Protein AF-A0A7S1EYG9-F1 (afdb_monomer_lite)

Sequence (243 aa):
PLARGLAVRSWHGGTPLPGMHAWVEGQGHGECVTKATHDIPGTQLIEVGGQLVRLVTASGKCFAPTDFAGALGHLEKLARKRSTHEAARLKEDELASSSLVVGNCEVCEVKVASEDLEAQRKRFAERHAEMIESEERVLVSQASHVGEVVQRGRANAWVRPLYPGLIPESVRVQLRAMNDDFRAKSSEAEGKTKPFCGVDADVVYVRIADVKPGLVMKRGVRVKFKLYTDLKGVGGCEVVAAT

pLDDT: mean 70.86, std 22.55, range [24.16, 95.75]

Structure (mmCIF, N/CA/C/O backbone):
data_AF-A0A7S1EYG9-F1
#
_entry.id   AF-A0A7S1EYG9-F1
#
loop_
_atom_site.group_PDB
_atom_site.id
_atom_site.type_symbol
_atom_site.label_atom_id
_atom_site.label_alt_id
_atom_site.label_comp_id
_atom_site.label_asym_id
_atom_site.label_entity_id
_atom_site.label_seq_id
_atom_site.pdbx_PDB_ins_code
_atom_site.Cartn_x
_atom_site.Cartn_y
_atom_site.Cartn_z
_atom_site.occupancy
_atom_site.B_iso_or_equiv
_atom_site.auth_seq_id
_atom_site.auth_comp_id
_atom_site.auth_asym_id
_atom_site.auth_atom_id
_atom_site.pdbx_PDB_model_num
ATOM 1 N N . PRO A 1 1 ? 50.879 -3.827 -35.858 1.00 34.50 1 PRO A N 1
ATOM 2 C CA . PRO A 1 1 ? 51.279 -2.416 -35.659 1.00 34.50 1 PRO A CA 1
ATOM 3 C C . PRO A 1 1 ? 50.804 -1.526 -36.814 1.00 34.50 1 PRO A C 1
ATOM 5 O O . PRO A 1 1 ? 51.240 -1.699 -37.942 1.00 34.50 1 PRO A O 1
ATOM 8 N N . LEU A 1 2 ? 49.926 -0.592 -36.445 1.00 31.00 2 LEU A N 1
ATOM 9 C CA . LEU A 1 2 ? 49.681 0.729 -37.033 1.00 31.00 2 LEU A CA 1
ATOM 10 C C . LEU A 1 2 ? 49.002 0.863 -38.409 1.00 31.00 2 LEU A C 1
ATOM 12 O O . LEU A 1 2 ? 49.493 0.473 -39.459 1.00 31.00 2 LEU A O 1
ATOM 16 N N . ALA A 1 3 ? 47.846 1.514 -38.299 1.00 33.50 3 ALA A N 1
ATOM 17 C CA . ALA A 1 3 ? 46.912 2.007 -39.292 1.00 33.50 3 ALA A CA 1
ATOM 18 C C . ALA A 1 3 ? 47.367 3.299 -40.008 1.00 33.50 3 ALA A C 1
ATOM 20 O O . ALA A 1 3 ? 48.373 3.896 -39.628 1.00 33.50 3 ALA A O 1
ATOM 21 N N . ARG A 1 4 ? 46.453 3.781 -40.877 1.00 32.25 4 ARG A N 1
ATOM 22 C CA . ARG A 1 4 ? 46.204 5.154 -41.404 1.00 32.25 4 ARG A CA 1
ATOM 23 C C . ARG A 1 4 ? 46.513 5.258 -42.906 1.00 32.25 4 ARG A C 1
ATOM 25 O O . ARG A 1 4 ? 47.550 4.795 -43.338 1.00 32.25 4 ARG A O 1
ATOM 32 N N . GLY A 1 5 ? 45.689 5.855 -43.765 1.00 30.09 5 GLY A N 1
ATOM 33 C CA . GLY A 1 5 ? 44.424 6.570 -43.606 1.00 30.09 5 GLY A CA 1
ATOM 34 C C . GLY A 1 5 ? 44.058 7.282 -44.925 1.00 30.09 5 GLY A C 1
ATOM 35 O O . GLY A 1 5 ? 44.942 7.595 -45.710 1.00 30.09 5 GLY A O 1
ATOM 36 N N . LEU A 1 6 ? 42.752 7.500 -45.125 1.00 31.84 6 LEU A N 1
ATOM 37 C CA . LEU A 1 6 ? 42.073 8.596 -45.846 1.00 31.84 6 LEU A CA 1
ATOM 38 C C . LEU A 1 6 ? 42.653 9.141 -47.170 1.00 31.84 6 LEU A C 1
ATOM 40 O O . LEU A 1 6 ? 43.652 9.851 -47.188 1.00 31.84 6 LEU A O 1
ATOM 44 N N . ALA A 1 7 ? 41.853 9.026 -48.236 1.00 31.09 7 ALA A N 1
ATOM 45 C CA . ALA A 1 7 ? 41.794 10.036 -49.292 1.00 31.09 7 ALA A CA 1
ATOM 46 C C . ALA A 1 7 ? 40.330 10.351 -49.637 1.00 31.09 7 ALA A C 1
ATOM 48 O O . ALA A 1 7 ? 39.607 9.544 -50.216 1.00 31.09 7 ALA A O 1
ATOM 49 N N . VAL A 1 8 ? 39.918 11.553 -49.240 1.00 32.81 8 VAL A N 1
ATOM 50 C CA . VAL A 1 8 ? 38.696 12.248 -49.650 1.00 32.81 8 VAL A CA 1
ATOM 51 C C . VAL A 1 8 ? 38.817 12.591 -51.135 1.00 32.81 8 VAL A C 1
ATOM 53 O O . VAL A 1 8 ? 39.848 13.120 -51.552 1.00 32.81 8 VAL A O 1
ATOM 56 N N . ARG A 1 9 ? 37.770 12.357 -51.935 1.00 32.44 9 ARG A N 1
ATOM 57 C CA . ARG A 1 9 ? 37.645 13.000 -53.249 1.00 32.44 9 ARG A CA 1
ATOM 58 C C . ARG A 1 9 ? 36.302 13.705 -53.396 1.00 32.44 9 ARG A C 1
ATOM 60 O O . ARG A 1 9 ? 35.236 13.110 -53.295 1.00 32.44 9 ARG A O 1
ATOM 67 N N . SER A 1 10 ? 36.465 15.007 -53.590 1.00 30.52 10 SER A N 1
ATOM 68 C CA . SER A 1 10 ? 35.514 16.061 -53.912 1.00 30.52 10 SER A CA 1
ATOM 69 C C . SER A 1 10 ? 34.680 15.758 -55.154 1.00 30.52 10 SER A C 1
ATOM 71 O O . SER A 1 10 ? 35.175 15.189 -56.126 1.00 30.52 10 SER A O 1
ATOM 73 N N . TRP A 1 11 ? 33.433 16.222 -55.123 1.00 28.81 11 TRP A N 1
ATOM 74 C CA . TRP A 1 11 ? 32.534 16.326 -56.265 1.00 28.81 11 TRP A CA 1
ATOM 75 C C . TRP A 1 11 ? 33.050 17.335 -57.298 1.00 28.81 11 TRP A C 1
ATOM 77 O O . TRP A 1 11 ? 33.518 18.411 -56.933 1.00 28.81 11 TRP A O 1
ATOM 87 N N . HIS A 1 12 ? 32.849 17.029 -58.580 1.00 30.72 12 HIS A N 1
ATOM 88 C CA . HIS A 1 12 ? 32.694 18.032 -59.630 1.00 30.72 12 HIS A CA 1
ATOM 89 C C . HIS A 1 12 ? 31.460 17.676 -60.455 1.00 30.72 12 HIS A C 1
ATOM 91 O O . HIS A 1 12 ? 31.265 16.521 -60.831 1.00 30.72 12 HIS A O 1
ATOM 97 N N . GLY A 1 13 ? 30.594 18.672 -60.640 1.00 31.06 13 GLY A N 1
ATOM 98 C CA . GLY A 1 13 ? 29.308 18.531 -61.302 1.00 31.06 13 GLY A CA 1
ATOM 99 C C . GLY A 1 13 ? 29.409 18.370 -62.817 1.00 31.06 13 GLY A C 1
ATOM 100 O O . GLY A 1 13 ? 30.383 18.767 -63.450 1.00 31.06 13 GLY A O 1
ATOM 101 N N . GLY A 1 14 ? 28.335 17.823 -63.377 1.00 29.36 14 GLY A N 1
ATOM 102 C CA . GLY A 1 14 ? 28.047 17.804 -64.803 1.00 29.36 14 GLY A CA 1
ATOM 103 C C . GLY A 1 14 ? 26.589 17.407 -65.012 1.00 29.36 14 GLY A C 1
ATOM 104 O O . GLY A 1 14 ? 26.205 16.276 -64.728 1.00 29.36 14 GLY A O 1
ATOM 105 N N . THR A 1 15 ? 25.773 18.357 -65.461 1.00 34.72 15 THR A N 1
ATOM 106 C CA . THR A 1 15 ? 24.408 18.144 -65.974 1.00 34.72 15 THR A CA 1
ATOM 107 C C . THR A 1 15 ? 24.458 18.086 -67.520 1.00 34.72 15 THR A C 1
ATOM 109 O O . THR A 1 15 ? 25.516 18.336 -68.094 1.00 34.72 15 THR A O 1
ATOM 112 N N . PRO A 1 16 ? 23.367 17.728 -68.223 1.00 45.72 16 PRO A N 1
ATOM 113 C CA . PRO A 1 16 ? 23.158 16.425 -68.852 1.00 45.72 16 PRO A CA 1
ATOM 114 C C . PRO A 1 16 ? 23.196 16.495 -70.395 1.00 45.72 16 PRO A C 1
ATOM 116 O O . PRO A 1 16 ? 23.116 17.576 -70.974 1.00 45.72 16 PRO A O 1
ATOM 119 N N . LEU A 1 17 ? 23.236 15.345 -71.078 1.00 33.00 17 LEU A N 1
ATOM 120 C CA . LEU A 1 17 ? 22.986 15.277 -72.527 1.00 33.00 17 LEU A CA 1
ATOM 121 C C . LEU A 1 17 ? 21.736 14.435 -72.849 1.00 33.00 17 LEU A C 1
ATOM 123 O O . LEU A 1 17 ? 21.520 13.411 -72.195 1.00 33.00 17 LEU A O 1
ATOM 127 N N . PRO A 1 18 ? 20.899 14.870 -73.814 1.00 32.56 18 PRO A N 1
ATOM 128 C CA . PRO A 1 18 ? 19.588 14.296 -74.083 1.00 32.56 18 PRO A CA 1
ATOM 129 C C . PRO A 1 18 ? 19.614 13.258 -75.214 1.00 32.56 18 PRO A C 1
ATOM 131 O O . PRO A 1 18 ? 20.369 13.383 -76.173 1.00 32.56 18 PRO A O 1
ATOM 134 N N . GLY A 1 19 ? 18.679 12.308 -75.143 1.00 31.25 19 GLY A N 1
ATOM 135 C CA . GLY A 1 19 ? 18.151 11.614 -76.316 1.00 31.25 19 GLY A CA 1
ATOM 136 C C . GLY A 1 19 ? 18.861 10.321 -76.702 1.00 31.25 19 GLY A C 1
ATOM 137 O O . GLY A 1 19 ? 19.739 10.322 -77.553 1.00 31.25 19 GLY A O 1
ATOM 138 N N . MET A 1 20 ? 18.372 9.195 -76.181 1.00 29.50 20 MET A N 1
ATOM 139 C CA . MET A 1 20 ? 18.321 7.947 -76.943 1.00 29.50 20 MET A CA 1
ATOM 140 C C . MET A 1 20 ? 17.227 7.042 -76.375 1.00 29.50 20 MET A C 1
ATOM 142 O O . MET A 1 20 ? 17.192 6.734 -75.186 1.00 29.50 20 MET A O 1
ATOM 146 N N . HIS A 1 21 ? 16.287 6.694 -77.248 1.00 31.03 21 HIS A N 1
ATOM 147 C CA . HIS A 1 21 ? 15.125 5.868 -76.968 1.00 31.03 21 HIS A CA 1
ATOM 148 C C . HIS A 1 21 ? 15.533 4.404 -76.780 1.00 31.03 21 HIS A C 1
ATOM 150 O O . HIS A 1 21 ? 16.186 3.831 -77.647 1.00 31.03 21 HIS A O 1
ATOM 156 N N . ALA A 1 22 ? 15.045 3.782 -75.712 1.00 29.97 22 ALA A N 1
ATOM 157 C CA . ALA A 1 22 ? 14.762 2.353 -75.681 1.00 29.97 22 ALA A CA 1
ATOM 158 C C . ALA A 1 22 ? 13.528 2.141 -74.797 1.00 29.97 22 ALA A C 1
ATOM 160 O O . ALA A 1 22 ? 13.613 2.082 -73.573 1.00 29.97 22 ALA A O 1
ATOM 161 N N . TRP A 1 23 ? 12.365 2.098 -75.445 1.00 25.47 23 TRP A N 1
ATOM 162 C CA . TRP A 1 23 ? 11.160 1.510 -74.876 1.00 25.47 23 TRP A CA 1
ATOM 163 C C . TRP A 1 23 ? 11.287 -0.008 -74.994 1.00 25.47 23 TRP A C 1
ATOM 165 O O . TRP A 1 23 ? 11.333 -0.529 -76.105 1.00 25.47 23 TRP A O 1
ATOM 175 N N . VAL A 1 24 ? 11.312 -0.703 -73.861 1.00 31.19 24 VAL A N 1
ATOM 176 C CA . VAL A 1 24 ? 10.822 -2.080 -73.758 1.00 31.19 24 VAL A CA 1
ATOM 177 C C . VAL A 1 24 ? 9.979 -2.134 -72.492 1.00 31.19 24 VAL A C 1
ATOM 179 O O . VAL A 1 24 ? 10.489 -1.988 -71.382 1.00 31.19 24 VAL A O 1
ATOM 182 N N . GLU A 1 25 ? 8.672 -2.289 -72.686 1.00 31.42 25 GLU A N 1
ATOM 183 C CA . GLU A 1 25 ? 7.719 -2.617 -71.635 1.00 31.42 25 GLU A CA 1
ATOM 184 C C . GLU A 1 25 ? 8.070 -3.990 -71.054 1.00 31.42 25 GLU A C 1
ATOM 186 O O . GLU A 1 25 ? 7.963 -5.019 -71.717 1.00 31.42 25 GLU A O 1
ATOM 191 N N . GLY A 1 26 ? 8.491 -3.994 -69.795 1.00 31.03 26 GLY A N 1
ATOM 192 C CA . GLY A 1 26 ? 8.545 -5.171 -68.945 1.00 31.03 26 GLY A CA 1
ATOM 193 C C . GLY A 1 26 ? 7.839 -4.823 -67.647 1.00 31.03 26 GLY A C 1
ATOM 194 O O . GLY A 1 26 ? 8.379 -4.091 -66.821 1.00 31.03 26 GLY A O 1
ATOM 195 N N . GLN A 1 27 ? 6.603 -5.291 -67.499 1.00 34.53 27 GLN A N 1
ATOM 196 C CA . GLN A 1 27 ? 5.816 -5.154 -66.279 1.00 34.53 27 GLN A CA 1
ATOM 197 C C . GLN A 1 27 ? 6.562 -5.806 -65.110 1.00 34.53 27 GLN A C 1
ATOM 199 O O . GLN A 1 27 ? 6.791 -7.013 -65.094 1.00 34.53 27 GLN A O 1
ATOM 204 N N . GLY A 1 28 ? 6.926 -5.000 -64.119 1.00 30.72 28 GLY A N 1
ATOM 205 C CA . GLY A 1 28 ? 7.542 -5.463 -62.887 1.00 30.72 28 GLY A CA 1
ATOM 206 C C . GLY A 1 28 ? 7.690 -4.302 -61.919 1.00 30.72 28 GLY A C 1
ATOM 207 O O . GLY A 1 28 ? 8.545 -3.450 -62.113 1.00 30.72 28 GLY A O 1
ATOM 208 N N . HIS A 1 29 ? 6.796 -4.261 -60.931 1.00 40.50 29 HIS A N 1
ATOM 209 C CA . HIS A 1 29 ? 6.918 -3.602 -59.626 1.00 40.50 29 HIS A CA 1
ATOM 210 C C . HIS A 1 29 ? 8.087 -2.614 -59.451 1.00 40.50 29 HIS A C 1
ATOM 212 O O . HIS A 1 29 ? 9.242 -3.014 -59.322 1.00 40.50 29 HIS A O 1
ATOM 218 N N . GLY A 1 30 ? 7.782 -1.325 -59.313 1.00 32.66 30 GLY A N 1
ATOM 219 C CA . GLY A 1 30 ? 8.806 -0.354 -58.943 1.00 32.66 30 GLY A CA 1
ATOM 220 C C . GLY A 1 30 ? 8.349 1.080 -59.090 1.00 32.66 30 GLY A C 1
ATOM 221 O O . GLY A 1 30 ? 9.006 1.862 -59.771 1.00 32.66 30 GLY A O 1
ATOM 222 N N . GLU A 1 31 ? 7.218 1.434 -58.477 1.00 31.34 31 GLU A N 1
ATOM 223 C CA . GLU A 1 31 ? 6.896 2.844 -58.313 1.00 31.34 31 GLU A CA 1
ATOM 224 C C . GLU A 1 31 ? 8.008 3.491 -57.478 1.00 31.34 31 GLU A C 1
ATOM 226 O O . GLU A 1 31 ? 8.271 3.141 -56.325 1.00 31.34 31 GLU A O 1
ATOM 231 N N . CYS A 1 32 ? 8.727 4.383 -58.150 1.00 34.38 32 CYS A N 1
ATOM 232 C CA . CYS A 1 32 ? 9.818 5.189 -57.648 1.00 34.38 32 CYS A CA 1
ATOM 233 C C . CYS A 1 32 ? 9.293 6.108 -56.538 1.00 34.38 32 CYS A C 1
ATOM 235 O O . CYS A 1 32 ? 8.844 7.225 -56.798 1.00 34.38 32 CYS A O 1
ATOM 237 N N . VAL A 1 33 ? 9.363 5.652 -55.284 1.00 37.31 33 VAL A N 1
ATOM 238 C CA . VAL A 1 33 ? 9.182 6.537 -54.130 1.00 37.31 33 VAL A CA 1
ATOM 239 C C . VAL A 1 33 ? 10.453 7.366 -53.970 1.00 37.31 33 VAL A C 1
ATOM 241 O O . VAL A 1 33 ? 11.451 6.967 -53.373 1.00 37.31 33 VAL A O 1
ATOM 244 N N . THR A 1 34 ? 10.396 8.512 -54.635 1.00 36.69 34 THR A N 1
ATOM 245 C CA . THR A 1 34 ? 11.052 9.787 -54.350 1.00 36.69 34 THR A CA 1
ATOM 246 C C . THR A 1 34 ? 11.946 9.833 -53.095 1.00 36.69 34 THR A C 1
ATOM 248 O O . THR A 1 34 ? 11.557 9.582 -51.956 1.00 36.69 34 THR A O 1
ATOM 251 N N . LYS A 1 35 ? 13.194 10.237 -53.347 1.00 38.75 35 LYS A N 1
ATOM 252 C CA . LYS A 1 35 ? 14.353 10.371 -52.452 1.00 38.75 35 LYS A CA 1
ATOM 253 C C . LYS A 1 35 ? 14.205 11.446 -51.352 1.00 38.75 35 LYS A C 1
ATOM 255 O O . LYS A 1 35 ? 15.070 12.307 -51.232 1.00 38.75 35 LYS A O 1
ATOM 260 N N . ALA A 1 36 ? 13.145 11.413 -50.543 1.00 41.41 36 ALA A N 1
ATOM 261 C CA . ALA A 1 36 ? 12.913 12.410 -49.484 1.00 41.41 36 ALA A CA 1
ATOM 262 C C . ALA A 1 36 ? 12.718 11.837 -48.062 1.00 41.41 36 ALA A C 1
ATOM 264 O O . ALA A 1 36 ? 12.494 12.596 -47.127 1.00 41.41 36 ALA A O 1
ATOM 265 N N . THR A 1 37 ? 12.812 10.520 -47.859 1.00 49.91 37 THR A N 1
ATOM 266 C CA . THR A 1 37 ? 12.267 9.858 -46.650 1.00 49.91 37 THR A CA 1
ATOM 267 C C . THR A 1 37 ? 13.264 9.060 -45.801 1.00 49.91 37 THR A C 1
ATOM 269 O O . THR A 1 37 ? 12.845 8.217 -45.012 1.00 49.91 37 THR A O 1
ATOM 272 N N . HIS A 1 38 ? 14.580 9.273 -45.915 1.00 51.69 38 HIS A N 1
ATOM 273 C CA . HIS A 1 38 ? 15.521 8.280 -45.366 1.00 51.69 38 HIS A CA 1
ATOM 274 C C . HIS A 1 38 ? 16.429 8.712 -44.216 1.00 51.69 38 HIS A C 1
ATOM 276 O O . HIS A 1 38 ? 16.833 7.827 -43.460 1.00 51.69 38 HIS A O 1
ATOM 282 N N . ASP A 1 39 ? 16.644 10.002 -43.964 1.00 66.44 39 ASP A N 1
ATOM 283 C CA . ASP A 1 39 ? 17.660 10.412 -42.989 1.00 66.44 39 ASP A CA 1
ATOM 284 C C . ASP A 1 39 ? 17.048 11.131 -41.780 1.00 66.44 39 ASP A C 1
ATOM 286 O O . ASP A 1 39 ? 16.897 12.350 -41.756 1.00 66.44 39 ASP A O 1
ATOM 290 N N . ILE A 1 40 ? 16.643 10.355 -40.767 1.00 75.19 40 ILE A N 1
ATOM 291 C CA . ILE A 1 40 ? 16.448 10.895 -39.417 1.00 75.19 40 ILE A CA 1
ATOM 292 C C . ILE A 1 40 ? 17.786 10.724 -38.689 1.00 75.19 40 ILE A C 1
ATOM 294 O O . ILE A 1 40 ? 18.156 9.576 -38.399 1.00 75.19 40 ILE A O 1
ATOM 298 N N . PRO A 1 41 ? 18.489 11.822 -38.348 1.00 80.75 41 PRO A N 1
ATOM 299 C CA . PRO A 1 41 ? 19.745 11.760 -37.614 1.00 80.75 41 PRO A CA 1
ATOM 300 C C . PRO A 1 41 ? 19.596 10.979 -36.307 1.00 80.75 41 PRO A C 1
ATOM 302 O O . PRO A 1 41 ? 18.670 11.203 -35.530 1.00 80.75 41 PRO A O 1
ATOM 305 N N . GLY A 1 42 ? 20.515 10.048 -36.060 1.00 78.12 42 GLY A N 1
ATOM 306 C CA . GLY A 1 42 ? 20.451 9.155 -34.899 1.00 78.12 42 GLY A CA 1
ATOM 307 C C . GLY A 1 42 ? 19.600 7.900 -35.112 1.00 78.12 42 GLY A C 1
ATOM 308 O O . GLY A 1 42 ? 19.369 7.164 -34.149 1.00 78.12 42 GLY A O 1
ATOM 309 N N . THR A 1 43 ? 19.163 7.632 -36.349 1.00 83.81 43 THR A N 1
ATOM 310 C CA . THR A 1 43 ? 18.541 6.361 -36.744 1.00 83.81 43 THR A CA 1
ATOM 311 C C . THR A 1 43 ? 19.248 5.715 -37.932 1.00 83.81 43 THR A C 1
ATOM 313 O O . THR A 1 43 ? 19.899 6.397 -38.715 1.00 83.81 43 THR A O 1
ATOM 316 N N . GLN A 1 44 ? 19.114 4.398 -38.069 1.00 81.50 44 GLN A N 1
ATOM 317 C CA . GLN A 1 44 ? 19.613 3.611 -39.197 1.00 81.50 44 GLN A CA 1
ATOM 318 C C . GLN A 1 44 ? 18.548 2.600 -39.617 1.00 81.50 44 GLN A C 1
ATOM 320 O O . GLN A 1 44 ? 17.846 2.058 -38.767 1.00 81.50 44 GLN A O 1
ATOM 325 N N . LEU A 1 45 ? 18.413 2.336 -40.915 1.00 83.00 45 LEU A N 1
ATOM 326 C CA . LEU A 1 45 ? 17.568 1.246 -41.402 1.00 83.00 45 LEU A CA 1
ATOM 327 C C . LEU A 1 45 ? 18.393 -0.037 -41.454 1.00 83.00 45 LEU A C 1
ATOM 329 O O . LEU A 1 45 ? 19.442 -0.068 -42.092 1.00 83.00 45 LEU A O 1
ATOM 333 N N . ILE A 1 46 ? 17.920 -1.074 -40.771 1.00 80.00 46 ILE A N 1
ATOM 334 C CA . ILE A 1 46 ? 18.552 -2.393 -40.724 1.00 80.00 46 ILE A CA 1
ATOM 335 C C . ILE A 1 46 ? 17.523 -3.468 -41.069 1.00 80.00 46 ILE A C 1
ATOM 337 O O . ILE A 1 46 ? 16.329 -3.291 -40.833 1.00 80.00 46 ILE A O 1
ATOM 341 N N . GLU A 1 47 ? 17.978 -4.587 -41.620 1.00 76.38 47 GLU A N 1
ATOM 342 C CA . GLU A 1 47 ? 17.133 -5.749 -41.886 1.00 76.38 47 GLU A CA 1
ATOM 343 C C . GLU A 1 47 ? 17.271 -6.755 -40.742 1.00 76.38 47 GLU A C 1
ATOM 345 O O . GLU A 1 47 ? 18.374 -7.184 -40.404 1.00 76.38 47 GLU A O 1
ATOM 350 N N . VAL A 1 48 ? 16.149 -7.116 -40.121 1.00 74.50 48 VAL A N 1
ATOM 351 C CA . VAL A 1 48 ? 16.098 -8.093 -39.032 1.00 74.50 48 VAL A CA 1
ATOM 352 C C . VAL A 1 48 ? 15.060 -9.145 -39.400 1.00 74.50 48 VAL A C 1
ATOM 354 O O . VAL A 1 48 ? 13.872 -8.848 -39.481 1.00 74.50 48 VAL A O 1
ATOM 357 N N . GLY A 1 49 ? 15.512 -10.376 -39.659 1.00 75.19 49 GLY A N 1
ATOM 358 C CA . GLY A 1 49 ? 14.625 -11.501 -39.979 1.00 75.19 49 GLY A CA 1
ATOM 359 C C . GLY A 1 49 ? 13.824 -11.333 -41.277 1.00 75.19 49 GLY A C 1
ATOM 360 O O . GLY A 1 49 ? 12.682 -11.775 -41.334 1.00 75.19 49 GLY A O 1
ATOM 361 N N . GLY A 1 50 ? 14.389 -10.671 -42.293 1.00 78.88 50 GLY A N 1
ATOM 362 C CA . GLY A 1 50 ? 13.708 -10.408 -43.569 1.00 78.88 50 GLY A CA 1
ATOM 363 C C . GLY A 1 50 ? 12.788 -9.183 -43.560 1.00 78.88 50 GLY A C 1
ATOM 364 O O . GLY A 1 50 ? 12.117 -8.909 -44.553 1.00 78.88 50 GLY A O 1
ATOM 365 N N . GLN A 1 51 ? 12.734 -8.437 -42.451 1.00 74.88 51 GLN A N 1
ATOM 366 C CA . GLN A 1 51 ? 11.933 -7.225 -42.324 1.00 74.88 51 GLN A CA 1
ATOM 367 C C . GLN A 1 51 ? 12.831 -6.006 -42.102 1.00 74.88 51 GLN A C 1
ATOM 369 O O . GLN A 1 51 ? 13.680 -5.985 -41.207 1.00 74.88 51 GLN A O 1
ATOM 374 N N . LEU A 1 52 ? 12.624 -4.965 -42.908 1.00 72.94 52 LEU A N 1
ATOM 375 C CA . LEU A 1 52 ? 13.316 -3.691 -42.746 1.00 72.94 52 LEU A CA 1
ATOM 376 C C . LEU A 1 52 ? 12.752 -2.954 -41.523 1.00 72.94 52 LEU A C 1
ATOM 378 O O . LEU A 1 52 ? 11.535 -2.804 -41.393 1.00 72.94 52 LEU A O 1
ATOM 382 N N . VAL A 1 53 ? 13.621 -2.474 -40.636 1.00 82.06 53 VAL A N 1
ATOM 383 C CA . VAL A 1 53 ? 13.254 -1.714 -39.432 1.00 82.06 53 VAL A CA 1
ATOM 384 C C . VAL A 1 53 ? 14.172 -0.510 -39.241 1.00 82.06 53 VAL A C 1
ATOM 386 O O . VAL A 1 53 ? 15.346 -0.534 -39.604 1.00 82.06 53 VAL A O 1
ATOM 389 N N . ARG A 1 54 ? 13.642 0.563 -38.649 1.00 83.12 54 ARG A N 1
ATOM 390 C CA . ARG A 1 54 ? 14.390 1.780 -38.312 1.00 83.12 54 ARG A CA 1
ATOM 391 C C . ARG A 1 54 ? 14.882 1.713 -36.868 1.00 83.12 54 ARG A C 1
ATOM 393 O O . ARG A 1 54 ? 14.100 1.871 -35.937 1.00 83.12 54 ARG A O 1
ATOM 400 N N . LEU A 1 55 ? 16.177 1.494 -36.684 1.00 78.38 55 LEU A N 1
ATOM 401 C CA . LEU A 1 55 ? 16.866 1.419 -35.400 1.00 78.38 55 LEU A CA 1
ATOM 402 C C . LEU A 1 55 ? 17.326 2.807 -34.943 1.00 78.38 55 LEU A C 1
ATOM 404 O O . LEU A 1 55 ? 18.096 3.464 -35.633 1.00 78.38 55 LEU A O 1
ATOM 408 N N . VAL A 1 56 ? 16.934 3.236 -33.747 1.00 86.00 56 VAL A N 1
ATOM 409 C CA . VAL A 1 56 ? 17.481 4.436 -33.099 1.00 86.00 56 VAL A CA 1
ATOM 410 C C . VAL A 1 56 ? 18.819 4.095 -32.443 1.00 86.00 56 VAL A C 1
ATOM 412 O O . VAL A 1 56 ? 18.845 3.455 -31.390 1.00 86.00 56 VAL A O 1
ATOM 415 N N . THR A 1 57 ? 19.929 4.569 -33.010 1.00 82.31 57 THR A N 1
ATOM 416 C CA . THR A 1 57 ? 21.300 4.210 -32.601 1.00 82.31 57 THR A CA 1
ATOM 417 C C . THR A 1 57 ? 21.581 4.511 -31.126 1.00 82.31 57 THR A C 1
ATOM 419 O O . THR A 1 57 ? 22.267 3.747 -30.459 1.00 82.31 57 THR A O 1
ATOM 422 N N . ALA A 1 58 ? 21.006 5.588 -30.581 1.00 77.56 58 ALA A N 1
ATOM 423 C CA . ALA A 1 58 ? 21.229 5.998 -29.193 1.00 77.56 58 ALA A CA 1
ATOM 424 C C . ALA A 1 58 ? 20.518 5.123 -28.141 1.00 77.56 58 ALA A C 1
ATOM 426 O O . ALA A 1 58 ? 20.855 5.204 -26.963 1.00 77.56 58 ALA A O 1
ATOM 427 N N . SER A 1 59 ? 19.512 4.332 -28.529 1.00 81.31 59 SER A N 1
ATOM 428 C CA . SER A 1 59 ? 18.715 3.537 -27.575 1.00 81.31 59 SER A CA 1
ATOM 429 C C . SER A 1 59 ? 18.524 2.075 -27.955 1.00 81.31 59 SER A C 1
ATOM 431 O O . SER A 1 59 ? 18.001 1.316 -27.149 1.00 81.31 59 SER A O 1
ATOM 433 N N . GLY A 1 60 ? 18.880 1.690 -29.181 1.00 79.50 60 GLY A N 1
ATOM 434 C CA . GLY A 1 60 ? 18.632 0.351 -29.705 1.00 79.50 60 GLY A CA 1
ATOM 435 C C . GLY A 1 60 ? 17.164 0.060 -30.041 1.00 79.50 60 GLY A C 1
ATOM 436 O O . GLY A 1 60 ? 16.833 -1.070 -30.380 1.00 79.50 60 GLY A O 1
ATOM 437 N N . LYS A 1 61 ? 16.259 1.046 -29.947 1.00 81.81 61 LYS A N 1
ATOM 438 C CA . LYS A 1 61 ? 14.829 0.839 -30.210 1.00 81.81 61 LYS A CA 1
ATOM 439 C C . LYS A 1 61 ? 14.534 0.809 -31.711 1.00 81.81 61 LYS A C 1
ATOM 441 O O . LYS A 1 61 ? 14.945 1.720 -32.427 1.00 81.81 61 LYS A O 1
ATOM 446 N N . CYS A 1 62 ? 13.777 -0.192 -32.154 1.00 85.94 62 CYS A N 1
ATOM 447 C CA . CYS A 1 62 ? 13.333 -0.338 -33.539 1.00 85.94 62 CYS A CA 1
ATOM 448 C C . CYS A 1 62 ? 11.920 0.221 -33.746 1.00 85.94 62 CYS A C 1
ATOM 450 O O . CYS A 1 62 ? 11.038 0.041 -32.905 1.00 85.94 62 CYS A O 1
ATOM 452 N N . PHE A 1 63 ? 11.711 0.854 -34.893 1.00 85.25 63 PHE A N 1
ATOM 453 C CA . PHE A 1 63 ? 10.434 1.363 -35.384 1.00 85.25 63 PHE A CA 1
ATOM 454 C C . PHE A 1 63 ? 10.169 0.815 -36.788 1.00 85.25 63 PHE A C 1
ATOM 456 O O . PHE A 1 63 ? 11.091 0.352 -37.467 1.00 85.25 63 PHE A O 1
ATOM 463 N N . ALA A 1 64 ? 8.916 0.876 -37.243 1.00 82.62 64 ALA A N 1
ATOM 464 C CA . ALA A 1 64 ? 8.617 0.591 -38.643 1.00 82.62 64 ALA A CA 1
ATOM 465 C C . ALA A 1 64 ? 9.383 1.580 -39.553 1.00 82.62 64 ALA A C 1
ATOM 467 O O . ALA A 1 64 ? 9.579 2.732 -39.158 1.00 82.62 64 ALA A O 1
ATOM 468 N N . PRO A 1 65 ? 9.805 1.187 -40.770 1.00 81.31 65 PRO A N 1
ATOM 469 C CA . PRO A 1 65 ? 10.575 2.059 -41.668 1.00 81.31 65 PRO A CA 1
ATOM 470 C C . PRO A 1 65 ? 9.917 3.415 -41.943 1.00 81.31 65 PRO A C 1
ATOM 472 O O . PRO A 1 65 ? 10.618 4.419 -42.105 1.00 81.31 65 PRO A O 1
ATOM 475 N N . THR A 1 66 ? 8.581 3.422 -41.956 1.00 83.62 66 THR A N 1
ATOM 476 C CA . THR A 1 66 ? 7.707 4.571 -42.214 1.00 83.62 66 THR A CA 1
ATOM 477 C C . THR A 1 66 ? 7.243 5.305 -40.952 1.00 83.62 66 THR A C 1
ATOM 479 O O . THR A 1 66 ? 6.580 6.334 -41.063 1.00 83.62 66 THR A O 1
ATOM 482 N N . ASP A 1 67 ? 7.578 4.828 -39.749 1.00 80.06 67 ASP A N 1
ATOM 483 C CA . ASP A 1 67 ? 7.177 5.472 -38.491 1.00 80.06 67 ASP A CA 1
ATOM 484 C C . ASP A 1 67 ? 8.171 6.572 -38.082 1.00 80.06 67 ASP A C 1
ATOM 486 O O . ASP A 1 67 ? 8.991 6.437 -37.169 1.00 80.06 67 ASP A O 1
ATOM 490 N N . PHE A 1 68 ? 8.104 7.686 -38.808 1.00 82.62 68 PHE A N 1
ATOM 491 C CA . PHE A 1 68 ? 8.949 8.857 -38.577 1.00 82.62 68 PHE A CA 1
ATOM 492 C C . PHE A 1 68 ? 8.600 9.571 -37.270 1.00 82.62 68 PHE A C 1
ATOM 494 O O . PHE A 1 68 ? 9.492 9.955 -36.514 1.00 82.62 68 PHE A O 1
ATOM 501 N N . ALA A 1 69 ? 7.303 9.733 -36.996 1.00 79.94 69 ALA A N 1
ATOM 502 C CA . ALA A 1 69 ? 6.812 10.438 -35.818 1.00 79.94 69 ALA A CA 1
ATOM 503 C C . ALA A 1 69 ? 7.194 9.701 -34.525 1.00 79.94 69 ALA A C 1
ATOM 505 O O . ALA A 1 69 ? 7.651 10.333 -33.570 1.00 79.94 69 ALA A O 1
ATOM 506 N N . GLY A 1 70 ? 7.085 8.368 -34.510 1.00 78.88 70 GLY A N 1
ATOM 507 C CA . GLY A 1 70 ? 7.508 7.539 -33.386 1.00 78.88 70 GLY A CA 1
ATOM 508 C C . GLY A 1 70 ? 9.015 7.608 -33.139 1.00 78.88 70 GLY A C 1
ATOM 509 O O . GLY A 1 70 ? 9.445 7.804 -31.997 1.00 78.88 70 GLY A O 1
ATOM 510 N N . ALA A 1 71 ? 9.821 7.522 -34.201 1.00 80.56 71 ALA A N 1
ATOM 511 C CA . ALA A 1 71 ? 11.277 7.621 -34.109 1.00 80.56 71 ALA A CA 1
ATOM 512 C C . ALA A 1 71 ? 11.750 9.009 -33.629 1.00 80.56 71 ALA A C 1
ATOM 514 O O . ALA A 1 71 ? 12.579 9.093 -32.718 1.00 80.56 71 ALA A O 1
ATOM 515 N N . LEU A 1 72 ? 11.193 10.094 -34.180 1.00 82.06 72 LEU A N 1
ATOM 516 C CA . LEU A 1 72 ? 11.514 11.471 -33.783 1.00 82.06 72 LEU A CA 1
ATOM 517 C C . LEU A 1 72 ? 11.083 11.772 -32.346 1.00 82.06 72 LEU A C 1
ATOM 519 O O . LEU A 1 72 ? 11.886 12.277 -31.563 1.00 82.06 72 LEU A O 1
ATOM 523 N N . GLY A 1 73 ? 9.859 11.399 -31.963 1.00 83.00 73 GLY A N 1
ATOM 524 C CA . GLY A 1 73 ? 9.378 11.588 -30.593 1.00 83.00 73 GLY A CA 1
ATOM 525 C C . GLY A 1 73 ? 10.220 10.820 -29.568 1.00 83.00 73 GLY A C 1
ATOM 526 O O . GLY A 1 73 ? 10.441 11.287 -28.448 1.00 83.00 73 GLY A O 1
ATOM 527 N N . HIS A 1 74 ? 10.758 9.656 -29.945 1.00 82.94 74 HIS A N 1
ATOM 528 C CA . HIS A 1 74 ? 11.674 8.902 -29.090 1.00 82.94 74 HIS A CA 1
ATOM 529 C C . HIS A 1 74 ? 13.055 9.557 -28.985 1.00 82.94 74 HIS A C 1
ATOM 531 O O . HIS A 1 74 ? 13.586 9.648 -27.879 1.00 82.94 74 HIS A O 1
ATOM 537 N N . LEU A 1 75 ? 13.612 10.075 -30.083 1.00 84.38 75 LEU A N 1
ATOM 538 C CA . LEU A 1 75 ? 14.851 10.864 -30.064 1.00 84.38 75 LEU A CA 1
ATOM 539 C C . LEU A 1 75 ? 14.713 12.129 -29.209 1.00 84.38 75 LEU A C 1
ATOM 541 O O . LEU A 1 75 ? 15.585 12.405 -28.387 1.00 84.38 75 LEU A O 1
ATOM 545 N N . GLU A 1 76 ? 13.597 12.851 -29.321 1.00 85.00 76 GLU A N 1
ATOM 546 C CA . GLU A 1 76 ? 13.314 14.018 -28.482 1.00 85.00 76 GLU A CA 1
ATOM 547 C C . GLU A 1 76 ? 13.225 13.625 -27.001 1.00 85.00 76 GLU A C 1
ATOM 549 O O . GLU A 1 76 ? 13.777 14.293 -26.126 1.00 85.00 76 GLU A O 1
ATOM 554 N N . LYS A 1 77 ? 12.597 12.485 -26.699 1.00 84.94 77 LYS A N 1
ATOM 555 C CA . LYS A 1 77 ? 12.533 11.950 -25.336 1.00 84.94 77 LYS A CA 1
ATOM 556 C C . LYS A 1 77 ? 13.913 11.572 -24.798 1.00 84.94 77 LYS A C 1
ATOM 558 O O . LYS A 1 77 ? 14.167 11.778 -23.612 1.00 84.94 77 LYS A O 1
ATOM 563 N N . LEU A 1 78 ? 14.804 11.039 -25.635 1.00 83.25 78 LEU A N 1
ATOM 564 C CA . LEU A 1 78 ? 16.198 10.770 -25.269 1.00 83.25 78 LEU A CA 1
ATOM 565 C C . LEU A 1 78 ? 16.975 12.070 -25.040 1.00 83.25 78 LEU A C 1
ATOM 567 O O . LEU A 1 78 ? 17.720 12.149 -24.067 1.00 83.25 78 LEU A O 1
ATOM 571 N N . ALA A 1 79 ? 16.757 13.095 -25.866 1.00 79.06 79 ALA A N 1
ATOM 572 C CA . ALA A 1 79 ? 17.367 14.412 -25.699 1.00 79.06 79 ALA A CA 1
ATOM 573 C C . ALA A 1 79 ? 16.901 15.092 -24.402 1.00 79.06 79 ALA A C 1
ATOM 575 O O . ALA A 1 79 ? 17.735 15.573 -23.642 1.00 79.06 79 ALA A O 1
ATOM 576 N N . ARG A 1 80 ? 15.598 15.042 -24.091 1.00 79.00 80 ARG A N 1
ATOM 577 C CA . ARG A 1 80 ? 15.026 15.544 -22.828 1.00 79.00 80 ARG A CA 1
ATOM 578 C C . ARG A 1 80 ? 15.550 14.778 -21.617 1.00 79.00 80 ARG A C 1
ATOM 580 O O . ARG A 1 80 ? 15.887 15.390 -20.616 1.00 79.00 80 ARG A O 1
ATOM 587 N N . LYS A 1 81 ? 15.657 13.447 -21.705 1.00 75.12 81 LYS A N 1
ATOM 588 C CA . LYS A 1 81 ? 16.257 12.630 -20.637 1.00 75.12 81 LYS A CA 1
ATOM 589 C C . LYS A 1 81 ? 17.731 12.965 -20.432 1.00 75.12 81 LYS A C 1
ATOM 591 O O . LYS A 1 81 ? 18.161 13.076 -19.288 1.00 75.12 81 LYS A O 1
ATOM 596 N N . ARG A 1 82 ? 18.488 13.149 -21.520 1.00 71.94 82 ARG A N 1
ATOM 597 C CA . ARG A 1 82 ? 19.897 13.548 -21.465 1.00 71.94 82 ARG A CA 1
ATOM 598 C C . ARG A 1 82 ? 20.037 14.949 -20.875 1.00 71.94 82 ARG A C 1
ATOM 600 O O . ARG A 1 82 ? 20.843 15.097 -19.976 1.00 71.94 82 ARG A O 1
ATOM 607 N N . SER A 1 83 ? 19.209 15.922 -21.259 1.00 67.25 83 SER A N 1
ATOM 608 C CA . SER A 1 83 ? 19.259 17.272 -20.684 1.00 67.25 83 SER A CA 1
ATOM 609 C C . SER A 1 83 ? 18.819 17.315 -19.221 1.00 67.25 83 SER A C 1
ATOM 611 O O . SER A 1 83 ? 19.436 18.024 -18.438 1.00 67.25 83 SER A O 1
ATOM 613 N N . THR A 1 84 ? 17.835 16.514 -18.797 1.00 64.00 84 THR A N 1
ATOM 614 C CA . THR A 1 84 ? 17.504 16.377 -17.368 1.00 64.00 84 THR A CA 1
ATOM 615 C C . THR A 1 84 ? 18.605 15.678 -16.582 1.00 64.00 84 THR A C 1
ATOM 617 O O . THR A 1 84 ? 18.844 16.044 -15.441 1.00 64.00 84 THR A O 1
ATOM 620 N N . HIS A 1 85 ? 19.296 14.704 -17.182 1.00 52.75 85 HIS A N 1
ATOM 621 C CA . HIS A 1 85 ? 20.431 14.028 -16.556 1.00 52.75 85 HIS A CA 1
ATOM 622 C C . HIS A 1 85 ? 21.683 14.919 -16.541 1.00 52.75 85 HIS A C 1
ATOM 624 O O . HIS A 1 85 ? 22.504 14.811 -15.643 1.00 52.75 85 HIS A O 1
ATOM 630 N N . GLU A 1 86 ? 21.845 15.811 -17.514 1.00 55.88 86 GLU A N 1
ATOM 631 C CA . GLU A 1 86 ? 22.947 16.775 -17.583 1.00 55.88 86 GLU A CA 1
ATOM 632 C C . GLU A 1 86 ? 22.711 17.954 -16.631 1.00 55.88 86 GLU A C 1
ATOM 634 O O . GLU A 1 86 ? 23.611 18.343 -15.894 1.00 55.88 86 GLU A O 1
ATOM 639 N N . ALA A 1 87 ? 21.466 18.426 -16.527 1.00 52.72 87 ALA A N 1
ATOM 640 C CA . ALA A 1 87 ? 21.037 19.373 -15.500 1.00 52.72 87 ALA A CA 1
ATOM 641 C C . ALA A 1 87 ? 21.065 18.767 -14.082 1.00 52.72 87 ALA A C 1
ATOM 643 O O . ALA A 1 87 ? 21.330 19.487 -13.122 1.00 52.72 87 ALA A O 1
ATOM 644 N N . ALA A 1 88 ? 20.815 17.459 -13.938 1.00 51.41 88 ALA A N 1
ATOM 645 C CA . ALA A 1 88 ? 21.010 16.738 -12.679 1.00 51.41 88 ALA A CA 1
ATOM 646 C C . ALA A 1 88 ? 22.501 16.578 -12.351 1.00 51.41 88 ALA A C 1
ATOM 648 O O . ALA A 1 88 ? 22.886 16.891 -11.233 1.00 51.41 88 ALA A O 1
ATOM 649 N N . ARG A 1 89 ? 23.355 16.237 -13.331 1.00 51.53 89 ARG A N 1
ATOM 650 C CA . ARG A 1 89 ? 24.817 16.157 -13.148 1.00 51.53 89 ARG A CA 1
ATOM 651 C C . ARG A 1 89 ? 25.433 17.476 -12.684 1.00 51.53 89 ARG A C 1
ATOM 653 O O . ARG A 1 89 ? 26.245 17.454 -11.775 1.00 51.53 89 ARG A O 1
ATOM 660 N N . LEU A 1 90 ? 25.007 18.619 -13.228 1.00 54.62 90 LEU A N 1
ATOM 661 C CA . LEU A 1 90 ? 25.505 19.930 -12.780 1.00 54.62 90 LEU A CA 1
ATOM 662 C C . LEU A 1 90 ? 25.043 20.310 -11.361 1.00 54.62 90 LEU A C 1
ATOM 664 O O . LEU A 1 90 ? 25.690 21.127 -10.717 1.00 54.62 90 LEU A O 1
ATOM 668 N N . LYS A 1 91 ? 23.946 19.724 -10.860 1.00 49.94 91 LYS A N 1
ATOM 669 C CA . LYS A 1 91 ? 23.532 19.843 -9.448 1.00 49.94 91 LYS A CA 1
ATOM 670 C C . LYS A 1 91 ? 24.179 18.791 -8.543 1.00 49.94 91 LYS A C 1
ATOM 672 O O . LYS A 1 91 ? 24.282 19.013 -7.343 1.00 49.94 91 LYS A O 1
ATOM 677 N N . GLU A 1 92 ? 24.606 17.662 -9.101 1.00 47.97 92 GLU A N 1
ATOM 678 C CA . GLU A 1 92 ? 25.296 16.586 -8.387 1.00 47.97 92 GLU A CA 1
ATOM 679 C C . GLU A 1 92 ? 26.810 16.823 -8.269 1.00 47.97 92 GLU A C 1
ATOM 681 O O . GLU A 1 92 ? 27.389 16.361 -7.296 1.00 47.97 92 GLU A O 1
ATOM 686 N N . ASP A 1 93 ? 27.458 17.602 -9.143 1.00 43.09 93 ASP A N 1
ATOM 687 C CA . ASP A 1 93 ? 28.879 17.966 -8.966 1.00 43.09 93 ASP A CA 1
ATOM 688 C C . ASP A 1 93 ? 29.123 18.886 -7.743 1.00 43.09 93 ASP A C 1
ATOM 690 O O . ASP A 1 93 ? 30.235 18.922 -7.221 1.00 43.09 93 ASP A O 1
ATOM 694 N N . GLU A 1 94 ? 28.091 19.557 -7.206 1.00 47.06 94 GLU A N 1
ATOM 695 C CA . GLU A 1 94 ? 28.167 20.232 -5.894 1.00 47.06 94 GLU A CA 1
ATOM 696 C C . GLU A 1 94 ? 27.862 19.310 -4.696 1.00 47.06 94 GLU A C 1
ATOM 698 O O . GLU A 1 94 ? 28.220 19.648 -3.569 1.00 47.06 94 GLU A O 1
ATOM 703 N N . LEU A 1 95 ? 27.231 18.143 -4.893 1.00 48.22 95 LEU A N 1
ATOM 704 C CA . LEU A 1 95 ? 26.710 17.325 -3.780 1.00 48.22 95 LEU A CA 1
ATOM 705 C C . LEU A 1 95 ? 27.116 15.841 -3.792 1.00 48.22 95 LEU A C 1
ATOM 707 O O . LEU A 1 95 ? 26.786 15.106 -2.864 1.00 48.22 95 LEU A O 1
ATOM 711 N N . ALA A 1 96 ? 27.848 15.381 -4.801 1.00 34.72 96 ALA A N 1
ATOM 712 C CA . ALA A 1 96 ? 28.234 13.987 -4.970 1.00 34.72 96 ALA A CA 1
ATOM 713 C C . ALA A 1 96 ? 29.724 13.844 -5.316 1.00 34.72 96 ALA A C 1
ATOM 715 O O . ALA A 1 96 ? 30.123 13.118 -6.220 1.00 34.72 96 ALA A O 1
ATOM 716 N N . SER A 1 97 ? 30.546 14.339 -4.394 1.00 46.78 97 SER A N 1
ATOM 717 C CA . SER A 1 97 ? 31.729 13.615 -3.899 1.00 46.78 97 SER A CA 1
ATOM 718 C C . SER A 1 97 ? 31.369 12.239 -3.271 1.00 46.78 97 SER A C 1
ATOM 720 O O . SER A 1 97 ? 32.147 11.646 -2.532 1.00 46.78 97 SER A O 1
ATOM 722 N N . SER A 1 98 ? 30.173 11.686 -3.505 1.00 42.34 98 SER A N 1
ATOM 723 C CA . SER A 1 98 ? 29.742 10.450 -2.858 1.00 42.34 98 SER A CA 1
ATOM 724 C C . SER A 1 98 ? 28.623 9.726 -3.614 1.00 42.34 98 SER A C 1
ATOM 726 O O . SER A 1 98 ? 27.435 9.978 -3.445 1.00 42.34 98 SER A O 1
ATOM 728 N N . SER A 1 99 ? 29.052 8.730 -4.387 1.00 33.91 99 SER A N 1
ATOM 729 C CA . SER A 1 99 ? 28.338 7.482 -4.699 1.00 33.91 99 SER A CA 1
ATOM 730 C C . SER A 1 99 ? 27.124 7.506 -5.656 1.00 33.91 99 SER A C 1
ATOM 732 O O . SER A 1 99 ? 25.958 7.580 -5.287 1.00 33.91 99 SER A O 1
ATOM 734 N N . LEU A 1 100 ? 27.485 7.318 -6.927 1.00 32.66 100 LEU A N 1
ATOM 735 C CA . LEU A 1 100 ? 26.849 6.597 -8.041 1.00 32.66 100 LEU A CA 1
ATOM 736 C C . LEU A 1 100 ? 25.577 5.761 -7.758 1.00 32.66 100 LEU A C 1
ATOM 738 O O . LEU A 1 100 ? 25.603 4.795 -6.992 1.00 32.66 100 LEU A O 1
ATOM 742 N N . VAL A 1 101 ? 24.526 6.009 -8.556 1.00 30.78 101 VAL A N 1
ATOM 743 C CA . VAL A 1 101 ? 23.447 5.044 -8.832 1.00 30.78 101 VAL A CA 1
ATOM 744 C C . VAL A 1 101 ? 23.292 4.814 -10.338 1.00 30.78 101 VAL A C 1
ATOM 746 O O . VAL A 1 101 ? 23.239 5.737 -11.146 1.00 30.78 101 VAL A O 1
ATOM 749 N N . VAL A 1 102 ? 23.219 3.528 -10.666 1.00 35.31 102 VAL A N 1
ATOM 750 C CA . VAL A 1 102 ? 23.063 2.878 -11.970 1.00 35.31 102 VAL A CA 1
ATOM 751 C C . VAL A 1 102 ? 21.653 3.077 -12.550 1.00 35.31 102 VAL A C 1
ATOM 753 O O . VAL A 1 102 ? 20.655 2.961 -11.840 1.00 35.31 102 VAL A O 1
ATOM 756 N N . GLY A 1 103 ? 21.566 3.307 -13.866 1.00 33.91 103 GLY A N 1
ATOM 757 C CA . GLY A 1 103 ? 20.329 3.240 -14.654 1.00 33.91 103 GLY A CA 1
ATOM 758 C C . GLY A 1 103 ? 20.211 1.910 -15.412 1.00 33.91 103 GLY A C 1
ATOM 759 O O . GLY A 1 103 ? 21.173 1.477 -16.039 1.00 33.91 103 GLY A O 1
ATOM 760 N N . ASN A 1 104 ? 19.036 1.272 -15.369 1.00 39.22 104 ASN A N 1
ATOM 761 C CA . ASN A 1 104 ? 18.774 -0.048 -15.959 1.00 39.22 104 ASN A CA 1
ATOM 762 C C . ASN A 1 104 ? 17.986 0.047 -17.287 1.00 39.22 104 ASN A C 1
ATOM 764 O O . ASN A 1 104 ? 17.037 0.830 -17.387 1.00 39.22 104 ASN A O 1
ATOM 768 N N . CYS A 1 105 ? 18.334 -0.796 -18.267 1.00 24.16 105 CYS A N 1
ATOM 769 C CA . CYS A 1 105 ? 17.547 -1.127 -19.463 1.00 24.16 105 CYS A CA 1
ATOM 770 C C . CYS A 1 105 ? 17.451 -2.665 -19.562 1.00 24.16 105 CYS A C 1
ATOM 772 O O . CYS A 1 105 ? 18.464 -3.347 -19.446 1.00 24.16 105 CYS A O 1
ATOM 774 N N . GLU A 1 106 ? 16.240 -3.198 -19.727 1.00 37.53 106 GLU A N 1
ATOM 775 C CA . GLU A 1 106 ? 15.908 -4.628 -19.888 1.00 37.53 106 GLU A CA 1
ATOM 776 C C . GLU A 1 106 ? 16.244 -5.024 -21.342 1.00 37.53 106 GLU A C 1
ATOM 778 O O . GLU A 1 106 ? 15.780 -4.367 -22.267 1.00 37.53 106 GLU A O 1
ATOM 783 N N . VAL A 1 107 ? 17.102 -5.995 -21.658 1.00 39.50 107 VAL A N 1
ATOM 784 C CA . VAL A 1 107 ? 17.056 -7.400 -21.252 1.00 39.50 107 VAL A CA 1
ATOM 785 C C . VAL A 1 107 ? 18.483 -7.936 -21.106 1.00 39.50 107 VAL A C 1
ATOM 787 O O . VAL A 1 107 ? 19.155 -8.230 -22.088 1.00 39.50 107 VAL A O 1
ATOM 790 N N . CYS A 1 108 ? 18.900 -8.136 -19.865 1.00 24.92 108 CYS A N 1
ATOM 791 C CA . CYS A 1 108 ? 19.735 -9.262 -19.478 1.00 24.92 108 CYS A CA 1
ATOM 792 C C . CYS A 1 108 ? 19.022 -9.837 -18.263 1.00 24.92 108 CYS A C 1
ATOM 794 O O . CYS A 1 108 ? 18.544 -9.076 -17.423 1.00 24.92 108 CYS A O 1
ATOM 796 N N . GLU A 1 109 ? 18.891 -11.150 -18.172 1.00 38.97 109 GLU A N 1
ATOM 797 C CA . GLU A 1 109 ? 18.387 -11.817 -16.979 1.00 38.97 109 GLU A CA 1
ATOM 798 C C . GLU A 1 109 ? 19.400 -11.562 -15.853 1.00 38.97 109 GLU A C 1
ATOM 800 O O . GLU A 1 109 ? 20.343 -12.324 -15.637 1.00 38.97 109 GLU A O 1
ATOM 805 N N . VAL A 1 110 ? 19.284 -10.399 -15.204 1.00 41.12 110 VAL A N 1
ATOM 806 C CA . VAL A 1 110 ? 20.148 -10.021 -14.097 1.00 41.12 110 VAL A CA 1
ATOM 807 C C . VAL A 1 110 ? 19.710 -10.913 -12.955 1.00 41.12 110 VAL A C 1
ATOM 809 O O . VAL A 1 110 ? 18.745 -10.632 -12.244 1.00 41.12 110 VAL A O 1
ATOM 812 N N . LYS A 1 111 ? 20.430 -12.020 -12.791 1.00 44.09 111 LYS A N 1
ATOM 813 C CA . LYS A 1 111 ? 20.602 -12.653 -11.491 1.00 44.09 111 LYS A CA 1
ATOM 814 C C . LYS A 1 111 ? 21.198 -11.573 -10.600 1.00 44.09 111 LYS A C 1
ATOM 816 O O . LYS A 1 111 ? 22.414 -11.419 -10.545 1.00 44.09 111 LYS A O 1
ATOM 821 N N . VAL A 1 112 ? 20.332 -10.753 -10.004 1.00 48.19 112 VAL A N 1
ATOM 822 C CA . VAL A 1 112 ? 20.735 -9.789 -8.991 1.00 48.19 112 VAL A CA 1
ATOM 823 C C . VAL A 1 112 ? 21.391 -10.647 -7.926 1.00 48.19 112 VAL A C 1
ATOM 825 O O . VAL A 1 112 ? 20.735 -11.512 -7.339 1.00 48.19 112 VAL A O 1
ATOM 828 N N . ALA A 1 113 ? 22.709 -10.506 -7.793 1.00 48.34 113 ALA A N 1
ATOM 829 C CA . ALA A 1 113 ? 23.465 -11.219 -6.783 1.00 48.34 113 ALA A CA 1
ATOM 830 C C . ALA A 1 113 ? 22.768 -10.974 -5.438 1.00 48.34 113 ALA A C 1
ATOM 832 O O . ALA A 1 113 ? 22.309 -9.861 -5.170 1.00 48.34 113 ALA A O 1
ATOM 833 N N . SER A 1 114 ? 22.626 -12.017 -4.622 1.00 58.16 114 SER A N 1
ATOM 834 C CA . SER A 1 114 ? 21.883 -11.966 -3.355 1.00 58.16 114 SER A CA 1
ATOM 835 C C . SER A 1 114 ? 22.303 -10.788 -2.470 1.00 58.16 114 SER A C 1
ATOM 837 O O . SER A 1 114 ? 21.460 -10.194 -1.805 1.00 58.16 114 SER A O 1
ATOM 839 N N . GLU A 1 115 ? 23.574 -10.396 -2.545 1.00 58.34 115 GLU A N 1
ATOM 840 C CA . GLU A 1 115 ? 24.162 -9.280 -1.805 1.00 58.34 115 GLU A CA 1
ATOM 841 C C . GLU A 1 115 ? 23.567 -7.910 -2.190 1.00 58.34 115 GLU A C 1
ATOM 843 O O . GLU A 1 115 ? 23.333 -7.072 -1.319 1.00 58.34 115 GLU A O 1
ATOM 848 N N . ASP A 1 116 ? 23.232 -7.684 -3.464 1.00 69.31 116 ASP A N 1
ATOM 849 C CA . ASP A 1 116 ? 22.628 -6.424 -3.926 1.00 69.31 116 ASP A CA 1
ATOM 850 C C . ASP A 1 116 ? 21.132 -6.351 -3.556 1.00 69.31 116 ASP A C 1
ATOM 852 O O . ASP A 1 116 ? 20.628 -5.309 -3.130 1.00 69.31 116 ASP A O 1
ATOM 856 N N . LEU A 1 117 ? 20.424 -7.491 -3.573 1.00 65.12 117 LEU A N 1
ATOM 857 C CA . LEU A 1 117 ? 19.048 -7.570 -3.061 1.00 65.12 117 LEU A CA 1
ATOM 858 C C . LEU A 1 117 ? 18.981 -7.314 -1.553 1.00 65.12 117 LEU A C 1
ATOM 860 O O . LEU A 1 117 ? 18.041 -6.672 -1.081 1.00 65.12 117 LEU A O 1
ATOM 864 N N . GLU A 1 118 ? 19.946 -7.813 -0.786 1.00 74.62 118 GLU A N 1
ATOM 865 C CA . GLU A 1 118 ? 20.023 -7.591 0.658 1.00 74.62 118 GLU A CA 1
ATOM 866 C C . GLU A 1 118 ? 20.365 -6.139 0.994 1.00 74.62 118 GLU A C 1
ATOM 868 O O . GLU A 1 118 ? 19.676 -5.528 1.816 1.00 74.62 118 GLU A O 1
ATOM 873 N N . ALA A 1 119 ? 21.343 -5.542 0.307 1.00 76.94 119 ALA A N 1
ATOM 874 C CA . ALA A 1 119 ? 21.674 -4.128 0.464 1.00 76.94 119 ALA A CA 1
ATOM 875 C C . ALA A 1 119 ? 20.483 -3.225 0.111 1.00 76.94 119 ALA A C 1
ATOM 877 O O . ALA A 1 119 ? 20.153 -2.284 0.841 1.00 76.94 119 ALA A O 1
ATOM 878 N N . GLN A 1 120 ? 19.777 -3.540 -0.974 1.00 68.69 120 GLN A N 1
ATOM 879 C CA . GLN A 1 120 ? 18.586 -2.813 -1.381 1.00 68.69 120 GLN A CA 1
ATOM 880 C C . GLN A 1 120 ? 17.451 -2.963 -0.354 1.00 68.69 120 GLN A C 1
ATOM 882 O O . GLN A 1 120 ? 16.818 -1.969 0.012 1.00 68.69 120 GLN A O 1
ATOM 887 N N . ARG A 1 121 ? 17.213 -4.177 0.163 1.00 73.12 121 ARG A N 1
ATOM 888 C CA . ARG A 1 121 ? 16.237 -4.436 1.237 1.00 73.12 121 ARG A CA 1
ATOM 889 C C . ARG A 1 121 ? 16.574 -3.663 2.502 1.00 73.12 121 ARG A C 1
ATOM 891 O O . ARG A 1 121 ? 15.667 -3.075 3.081 1.00 73.12 121 ARG A O 1
ATOM 898 N N . LYS A 1 122 ? 17.849 -3.605 2.889 1.00 76.88 122 LYS A N 1
ATOM 899 C CA . LYS A 1 122 ? 18.307 -2.834 4.048 1.00 76.88 122 LYS A CA 1
ATOM 900 C C . LYS A 1 122 ? 18.013 -1.342 3.873 1.00 76.88 122 LYS A C 1
ATOM 902 O O . LYS A 1 122 ? 17.341 -0.765 4.717 1.00 76.88 122 LYS A O 1
ATOM 907 N N . ARG A 1 123 ? 18.364 -0.750 2.725 1.00 76.69 123 ARG A N 1
ATOM 908 C CA . ARG A 1 123 ? 18.053 0.663 2.414 1.00 76.69 123 ARG A CA 1
ATOM 909 C C . ARG A 1 123 ? 16.552 0.966 2.380 1.00 76.69 123 ARG A C 1
ATOM 911 O O . ARG A 1 123 ? 16.129 2.092 2.636 1.00 76.69 123 ARG A O 1
ATOM 918 N N . PHE A 1 124 ? 15.724 0.005 1.969 1.00 73.44 124 PHE A N 1
ATOM 919 C CA . PHE A 1 124 ? 14.268 0.153 2.026 1.00 73.44 124 PHE A CA 1
ATOM 920 C C . PHE A 1 124 ? 13.731 0.006 3.450 1.00 73.44 124 PHE A C 1
ATOM 922 O O . PHE A 1 124 ? 12.827 0.751 3.814 1.00 73.44 124 PHE A O 1
ATOM 929 N N . ALA A 1 125 ? 14.287 -0.913 4.240 1.00 74.19 125 ALA A N 1
ATOM 930 C CA . ALA A 1 125 ? 13.920 -1.114 5.636 1.00 74.19 125 ALA A CA 1
ATOM 931 C C . ALA A 1 125 ? 14.284 0.103 6.495 1.00 74.19 125 ALA A C 1
ATOM 933 O O . ALA A 1 125 ? 13.452 0.545 7.275 1.00 74.19 125 ALA A O 1
ATOM 934 N N . GLU A 1 126 ? 15.464 0.693 6.294 1.00 81.00 126 GLU A N 1
ATOM 935 C CA . GLU A 1 126 ? 15.903 1.913 6.986 1.00 81.00 126 GLU A CA 1
ATOM 936 C C . GLU A 1 126 ? 14.965 3.090 6.690 1.00 81.00 126 GLU A C 1
ATOM 938 O O . GLU A 1 126 ? 14.411 3.682 7.611 1.00 81.00 126 GLU A O 1
ATOM 943 N N . ARG A 1 127 ? 14.674 3.359 5.409 1.00 76.69 127 ARG A N 1
ATOM 944 C CA . ARG A 1 127 ? 13.710 4.408 5.022 1.00 76.69 127 ARG A CA 1
ATOM 945 C C . ARG A 1 127 ? 12.290 4.137 5.513 1.00 76.69 127 ARG A C 1
ATOM 947 O O . ARG A 1 127 ? 11.520 5.066 5.732 1.00 76.69 127 ARG A O 1
ATOM 954 N N . HIS A 1 128 ? 11.901 2.868 5.616 1.00 74.38 128 HIS A N 1
ATOM 955 C CA . HIS A 1 128 ? 10.596 2.495 6.157 1.00 74.38 128 HIS A CA 1
ATOM 956 C C . HIS A 1 128 ? 10.543 2.712 7.668 1.00 74.38 128 HIS A C 1
ATOM 958 O O . HIS A 1 128 ? 9.536 3.215 8.147 1.00 74.38 128 HIS A O 1
ATOM 964 N N . ALA A 1 129 ? 11.620 2.403 8.394 1.00 74.50 129 ALA A N 1
ATOM 965 C CA . ALA A 1 129 ? 11.732 2.652 9.828 1.00 74.50 129 ALA A CA 1
ATOM 966 C C . ALA A 1 129 ? 11.687 4.153 10.149 1.00 74.50 129 ALA A C 1
ATOM 968 O O . ALA A 1 129 ? 10.886 4.563 10.984 1.00 74.50 129 ALA A O 1
ATOM 969 N N . GLU A 1 130 ? 12.444 4.972 9.415 1.00 75.81 130 GLU A N 1
ATOM 970 C CA . GLU A 1 130 ? 12.396 6.437 9.529 1.00 75.81 130 GLU A CA 1
ATOM 971 C C . GLU A 1 130 ? 10.981 6.974 9.256 1.00 75.81 130 GLU A C 1
ATOM 973 O O . GLU A 1 130 ? 10.453 7.801 10.000 1.00 75.81 130 GLU A O 1
ATOM 978 N N . MET A 1 131 ? 10.304 6.445 8.228 1.00 76.50 131 MET A N 1
ATOM 979 C CA . MET A 1 131 ? 8.918 6.830 7.961 1.00 76.50 131 MET A CA 1
ATOM 980 C C . MET A 1 131 ? 7.952 6.383 9.059 1.00 76.50 131 MET A C 1
ATOM 982 O O . MET A 1 131 ? 7.057 7.154 9.386 1.00 76.50 131 MET A O 1
ATOM 986 N N . ILE A 1 132 ? 8.101 5.177 9.618 1.00 76.94 132 ILE A N 1
ATOM 987 C CA . ILE A 1 132 ? 7.263 4.696 10.729 1.00 76.94 132 ILE A CA 1
ATOM 988 C C . ILE A 1 132 ? 7.348 5.657 11.916 1.00 76.94 132 ILE A C 1
ATOM 990 O O . ILE A 1 132 ? 6.313 5.973 12.501 1.00 76.94 132 ILE A O 1
ATOM 994 N N . GLU A 1 133 ? 8.556 6.122 12.238 1.00 74.69 133 GLU A N 1
ATOM 995 C CA . GLU A 1 133 ? 8.792 7.080 13.317 1.00 74.69 133 GLU A CA 1
ATOM 996 C C . GLU A 1 133 ? 8.135 8.431 13.008 1.00 74.69 133 GLU A C 1
ATOM 998 O O . GLU A 1 133 ? 7.360 8.933 13.816 1.00 74.69 133 GLU A O 1
ATOM 1003 N N . SER A 1 134 ? 8.328 8.964 11.795 1.00 78.25 134 SER A N 1
ATOM 1004 C CA . SER A 1 134 ? 7.707 10.233 11.380 1.00 78.25 134 SER A CA 1
ATOM 1005 C C . SER A 1 134 ? 6.175 10.185 11.263 1.00 78.25 134 SER A C 1
ATOM 1007 O O . SER A 1 134 ? 5.511 11.214 11.352 1.00 78.25 134 SER A O 1
ATOM 1009 N N . GLU A 1 135 ? 5.603 9.003 11.012 1.00 80.12 135 GLU A N 1
ATOM 1010 C CA . GLU A 1 135 ? 4.156 8.789 10.885 1.00 80.12 135 GLU A CA 1
ATOM 1011 C C . GLU A 1 135 ? 3.489 8.551 12.252 1.00 80.12 135 GLU A C 1
ATOM 1013 O O . GLU A 1 135 ? 2.266 8.415 12.295 1.00 80.12 135 GLU A O 1
ATOM 1018 N N . GLU A 1 136 ? 4.274 8.506 13.341 1.00 83.56 136 GLU A N 1
ATOM 1019 C CA . GLU A 1 136 ? 3.830 8.254 14.719 1.00 83.56 136 GLU A CA 1
ATOM 1020 C C . GLU A 1 136 ? 2.863 7.064 14.804 1.00 83.56 136 GLU A C 1
ATOM 1022 O O . GLU A 1 136 ? 1.780 7.138 15.387 1.00 83.56 136 GLU A O 1
ATOM 1027 N N . ARG A 1 137 ? 3.225 5.945 14.161 1.00 85.88 137 ARG A N 1
ATOM 1028 C CA . ARG A 1 137 ? 2.318 4.797 14.049 1.00 85.88 137 ARG A CA 1
ATOM 1029 C C . ARG A 1 137 ? 2.031 4.190 15.419 1.00 85.88 137 ARG A C 1
ATOM 1031 O O . ARG A 1 137 ? 2.912 3.608 16.053 1.00 85.88 137 ARG A O 1
ATOM 1038 N N . VAL A 1 138 ? 0.764 4.218 15.817 1.00 87.75 138 VAL A N 1
ATOM 1039 C CA . VAL A 1 138 ? 0.280 3.581 17.043 1.00 87.75 138 VAL A CA 1
ATOM 1040 C C . VAL A 1 138 ? -0.490 2.319 16.681 1.00 87.75 138 VAL A C 1
ATOM 1042 O O . VAL A 1 138 ? -1.493 2.363 15.968 1.00 87.75 138 VAL A O 1
ATOM 1045 N N . LEU A 1 139 ? -0.029 1.168 17.173 1.00 88.94 139 LEU A N 1
ATOM 1046 C CA . LEU A 1 139 ? -0.777 -0.084 17.054 1.00 88.94 139 LEU A CA 1
ATOM 1047 C C . LEU A 1 139 ? -2.103 0.027 17.815 1.00 88.94 139 LEU A C 1
ATOM 1049 O O . LEU A 1 139 ? -2.112 0.294 19.013 1.00 88.94 139 LEU A O 1
ATOM 1053 N N . VAL A 1 140 ? -3.216 -0.239 17.128 1.00 88.06 140 VAL A N 1
ATOM 1054 C CA . VAL A 1 140 ? -4.563 -0.211 17.725 1.00 88.06 140 VAL A CA 1
ATOM 1055 C C . VAL A 1 140 ? -4.731 -1.367 18.704 1.00 88.06 140 VAL A C 1
ATOM 1057 O O . VAL A 1 140 ? -5.268 -1.216 19.798 1.00 88.06 140 VAL A O 1
ATOM 1060 N N . SER A 1 141 ? -4.322 -2.560 18.275 1.00 86.25 141 SER A N 1
ATOM 1061 C CA . SER A 1 141 ? -4.451 -3.796 19.035 1.00 86.25 141 SER A CA 1
ATOM 1062 C C . SER A 1 141 ? -3.497 -4.850 18.484 1.00 86.25 141 SER A C 1
ATOM 1064 O O . SER A 1 141 ? -3.132 -4.832 17.309 1.00 86.25 141 SER A O 1
ATOM 1066 N N . GLN A 1 142 ? -3.138 -5.820 19.324 1.00 87.44 142 GLN A N 1
ATOM 1067 C CA . GLN A 1 142 ? -2.440 -7.034 18.890 1.00 87.44 142 GLN A CA 1
ATOM 1068 C C . GLN A 1 142 ? -3.363 -8.006 18.130 1.00 87.44 142 GLN A C 1
ATOM 1070 O O . GLN A 1 142 ? -2.895 -9.010 17.586 1.00 87.44 142 GLN A O 1
ATOM 1075 N N . ALA A 1 143 ? -4.670 -7.721 18.077 1.00 89.12 143 ALA A N 1
ATOM 1076 C CA . ALA A 1 143 ? -5.638 -8.504 17.326 1.00 89.12 143 ALA A CA 1
ATOM 1077 C C . ALA A 1 143 ? -5.305 -8.510 15.827 1.00 89.12 143 ALA A C 1
ATOM 1079 O O . ALA A 1 143 ? -5.053 -7.484 15.198 1.00 89.12 143 ALA A O 1
ATOM 1080 N N . SER A 1 144 ? -5.315 -9.706 15.251 1.00 91.81 144 SER A N 1
ATOM 1081 C CA . SER A 1 144 ? -5.108 -9.900 13.822 1.00 91.81 144 SER A CA 1
ATOM 1082 C C . SER A 1 144 ? -6.448 -9.966 13.098 1.00 91.81 144 SER A C 1
ATOM 1084 O O . SER A 1 144 ? -7.307 -10.776 13.447 1.00 91.81 144 SER A O 1
ATOM 1086 N N . HIS A 1 145 ? -6.596 -9.175 12.045 1.00 93.25 145 HIS A N 1
ATOM 1087 C CA . HIS A 1 145 ? -7.775 -9.124 11.193 1.00 93.25 145 HIS A CA 1
ATOM 1088 C C . HIS A 1 145 ? -7.517 -9.858 9.880 1.00 93.25 145 HIS A C 1
ATOM 1090 O O . HIS A 1 145 ? -6.384 -9.931 9.407 1.00 93.25 145 HIS A O 1
ATOM 1096 N N . VAL A 1 146 ? -8.576 -10.414 9.290 1.00 94.62 146 VAL A N 1
ATOM 1097 C CA . VAL A 1 146 ? -8.514 -11.057 7.974 1.00 94.62 146 VAL A CA 1
ATOM 1098 C C . VAL A 1 146 ? -9.191 -10.157 6.954 1.00 94.62 146 VAL A C 1
ATO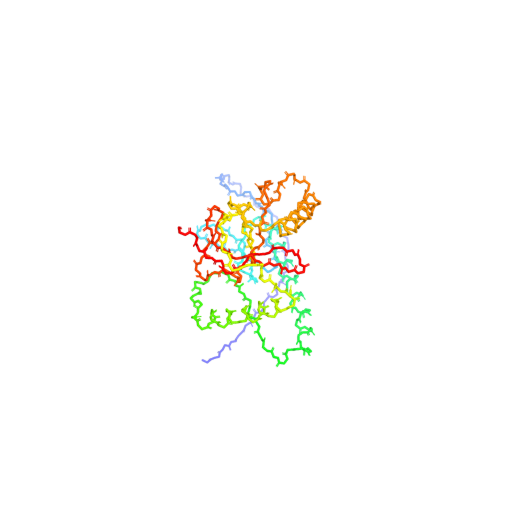M 1100 O O . VAL A 1 146 ? -10.294 -9.655 7.187 1.00 94.62 146 VAL A O 1
ATOM 1103 N N . GLY A 1 147 ? -8.547 -9.981 5.809 1.00 94.31 147 GLY A N 1
ATOM 1104 C CA . GLY A 1 147 ? -9.086 -9.224 4.692 1.00 94.31 147 GLY A CA 1
ATOM 1105 C C . GLY A 1 147 ? -8.693 -9.809 3.349 1.00 94.31 147 GLY A C 1
ATOM 1106 O O . GLY A 1 147 ? -7.917 -10.757 3.256 1.00 94.31 147 GLY A O 1
ATOM 1107 N N . GLU A 1 148 ? -9.265 -9.236 2.304 1.00 94.75 148 GLU A N 1
ATOM 1108 C CA . GLU A 1 148 ? -9.033 -9.599 0.915 1.00 94.75 148 GLU A CA 1
ATOM 1109 C C . GLU A 1 148 ? -8.396 -8.421 0.183 1.00 94.75 148 GLU A C 1
ATOM 1111 O O . GLU A 1 148 ? -8.863 -7.285 0.283 1.00 94.75 148 GLU A O 1
ATOM 1116 N N . VAL A 1 149 ? -7.324 -8.676 -0.561 1.00 94.31 149 VAL A N 1
ATOM 1117 C CA . VAL A 1 149 ? -6.676 -7.655 -1.383 1.00 94.31 149 VAL A CA 1
ATOM 1118 C C . VAL A 1 149 ? -7.612 -7.259 -2.518 1.00 94.31 149 VAL A C 1
ATOM 1120 O O . VAL A 1 149 ? -7.945 -8.070 -3.380 1.00 94.31 149 VAL A O 1
ATOM 1123 N N . VAL A 1 150 ? -7.991 -5.988 -2.557 1.00 93.06 150 VAL A N 1
ATOM 1124 C CA . VAL A 1 150 ? -8.852 -5.443 -3.608 1.00 93.06 150 VAL A CA 1
ATOM 1125 C C . VAL A 1 150 ? -8.015 -4.874 -4.746 1.00 93.06 150 VAL A C 1
ATOM 1127 O O . VAL A 1 150 ? -8.289 -5.125 -5.919 1.00 93.06 150 VAL A O 1
ATOM 1130 N N . GLN A 1 151 ? -6.957 -4.139 -4.406 1.00 91.50 151 GLN A N 1
ATOM 1131 C CA . GLN A 1 151 ? -6.080 -3.509 -5.383 1.00 91.50 151 GLN A CA 1
ATOM 1132 C C . GLN A 1 151 ? -4.642 -3.457 -4.870 1.00 91.50 151 GLN A C 1
ATOM 1134 O O . GLN A 1 151 ? -4.394 -3.251 -3.685 1.00 91.50 151 GLN A O 1
ATOM 1139 N N . ARG A 1 152 ? -3.681 -3.606 -5.785 1.00 91.00 152 ARG A N 1
ATOM 1140 C CA . ARG A 1 152 ? -2.248 -3.477 -5.505 1.00 91.00 152 ARG A CA 1
ATOM 1141 C C . ARG A 1 152 ? -1.650 -2.340 -6.327 1.00 91.00 152 ARG A C 1
ATOM 1143 O O . ARG A 1 152 ? -1.741 -2.347 -7.551 1.00 91.00 152 ARG A O 1
ATOM 1150 N N . GLY A 1 153 ? -1.032 -1.382 -5.646 1.00 86.94 153 GLY A N 1
ATOM 1151 C CA . GLY A 1 153 ? -0.182 -0.340 -6.217 1.00 86.94 153 GLY A CA 1
ATOM 1152 C C . GLY A 1 153 ? 1.299 -0.729 -6.182 1.00 86.94 153 GLY A C 1
ATOM 1153 O O . GLY A 1 153 ? 1.670 -1.836 -5.793 1.00 86.94 153 GLY A O 1
ATOM 1154 N N . ARG A 1 154 ? 2.187 0.183 -6.592 1.00 84.94 154 ARG A N 1
ATOM 1155 C CA . ARG A 1 154 ? 3.636 -0.091 -6.639 1.00 84.94 154 ARG A CA 1
ATOM 1156 C C . ARG A 1 154 ? 4.226 -0.348 -5.247 1.00 84.94 154 ARG A C 1
ATOM 1158 O O . ARG A 1 154 ? 4.959 -1.320 -5.084 1.00 84.94 154 ARG A O 1
ATOM 1165 N N . ALA A 1 155 ? 3.907 0.517 -4.283 1.00 86.44 155 ALA A N 1
ATOM 1166 C CA . ALA A 1 155 ? 4.463 0.509 -2.925 1.00 86.44 155 ALA A CA 1
ATOM 1167 C C . ALA A 1 155 ? 3.411 0.259 -1.829 1.00 86.44 155 ALA A C 1
ATOM 1169 O O . ALA A 1 155 ? 3.752 0.157 -0.651 1.00 86.44 155 ALA A O 1
ATOM 1170 N N . ASN A 1 156 ? 2.143 0.133 -2.214 1.00 91.44 156 ASN A N 1
ATOM 1171 C CA . ASN A 1 156 ? 1.009 -0.041 -1.319 1.00 91.44 156 ASN A CA 1
ATOM 1172 C C . ASN A 1 156 ? -0.014 -1.027 -1.895 1.00 91.44 156 ASN A C 1
ATOM 1174 O O . ASN A 1 156 ? -0.008 -1.327 -3.089 1.00 91.44 156 ASN A O 1
ATOM 1178 N N . ALA A 1 157 ? -0.910 -1.505 -1.047 1.00 94.06 157 ALA A N 1
ATOM 1179 C CA . ALA A 1 157 ? -2.059 -2.322 -1.384 1.00 94.06 157 ALA A CA 1
ATOM 1180 C C . ALA A 1 157 ? -3.274 -1.863 -0.570 1.00 94.06 157 ALA A C 1
ATOM 1182 O O . ALA A 1 157 ? -3.136 -1.260 0.492 1.00 94.06 157 ALA A O 1
ATOM 1183 N N . TRP A 1 158 ? -4.457 -2.159 -1.090 1.00 94.56 158 TRP A N 1
ATOM 1184 C CA . TRP A 1 158 ? -5.739 -1.863 -0.469 1.00 94.56 158 TRP A CA 1
ATOM 1185 C C . TRP A 1 158 ? -6.425 -3.175 -0.127 1.00 94.56 158 TRP A C 1
ATOM 1187 O O . TRP A 1 158 ? -6.649 -4.014 -1.008 1.00 94.56 158 TRP A O 1
ATOM 1197 N N . VAL A 1 159 ? -6.724 -3.365 1.154 1.00 95.44 159 VAL A N 1
ATOM 1198 C CA . VAL A 1 159 ? -7.265 -4.615 1.688 1.00 95.44 159 VAL A CA 1
ATOM 1199 C C . VAL A 1 159 ? -8.641 -4.353 2.276 1.00 95.44 159 VAL A C 1
ATOM 1201 O O . VAL A 1 159 ? -8.792 -3.538 3.177 1.00 95.44 159 VAL A O 1
ATOM 1204 N N . ARG A 1 160 ? -9.655 -5.067 1.794 1.00 94.81 160 ARG A N 1
ATOM 1205 C CA . ARG A 1 160 ? -11.009 -5.034 2.349 1.00 94.81 160 ARG A CA 1
ATOM 1206 C C . ARG A 1 160 ? -11.090 -5.980 3.547 1.00 94.81 160 ARG A C 1
ATOM 1208 O O . ARG A 1 160 ? -10.899 -7.184 3.354 1.00 94.81 160 ARG A O 1
ATOM 1215 N N . PRO A 1 161 ? -11.389 -5.505 4.767 1.00 94.25 161 PRO A N 1
ATOM 1216 C CA . PRO A 1 161 ? -11.625 -6.385 5.907 1.00 94.25 161 PRO A CA 1
ATOM 1217 C C . PRO A 1 161 ? -12.830 -7.298 5.649 1.00 94.25 161 PRO A C 1
ATOM 1219 O O . PRO A 1 161 ? -13.877 -6.837 5.198 1.00 94.25 161 PRO A O 1
ATOM 1222 N N . LEU A 1 162 ? -12.709 -8.591 5.957 1.00 92.62 162 LEU A N 1
ATOM 1223 C CA . LEU A 1 162 ? -13.840 -9.525 5.856 1.00 92.62 162 LEU A CA 1
ATOM 1224 C C . LEU A 1 162 ? -14.856 -9.317 6.981 1.00 92.62 162 LEU A C 1
ATOM 1226 O O . LEU A 1 162 ? -16.052 -9.498 6.775 1.00 92.62 162 LEU A O 1
ATOM 1230 N N . TYR A 1 163 ? -14.371 -8.917 8.157 1.00 91.19 163 TYR A N 1
ATOM 1231 C CA . TYR A 1 163 ? -15.177 -8.733 9.360 1.00 91.19 163 TYR A CA 1
ATOM 1232 C C . TYR A 1 163 ? -14.979 -7.317 9.914 1.00 91.19 163 TYR A C 1
ATOM 1234 O O . TYR A 1 163 ? -14.283 -7.139 10.917 1.00 91.19 163 TYR A O 1
ATOM 1242 N N . PRO A 1 164 ? -15.568 -6.288 9.278 1.00 88.69 164 PRO A N 1
ATOM 1243 C CA . PRO A 1 164 ? -15.422 -4.908 9.734 1.00 88.69 164 PRO A CA 1
ATOM 1244 C C . PRO A 1 164 ? -15.992 -4.690 11.142 1.00 88.69 164 PRO A C 1
ATOM 1246 O O . PRO A 1 164 ? -15.520 -3.810 11.844 1.00 88.69 164 PRO A O 1
ATOM 1249 N N . GLY A 1 165 ? -16.951 -5.509 11.593 1.00 88.69 165 GLY A N 1
ATOM 1250 C CA . GLY A 1 165 ? -17.504 -5.434 12.952 1.00 88.69 165 GLY A CA 1
ATOM 1251 C C . GLY A 1 165 ? -16.532 -5.826 14.073 1.00 88.69 165 GLY A C 1
ATOM 1252 O O . GLY A 1 165 ? -16.799 -5.513 15.225 1.00 88.69 165 GLY A O 1
ATOM 1253 N N . LEU A 1 166 ? -15.406 -6.481 13.758 1.00 89.62 166 LEU A N 1
ATOM 1254 C CA . LEU A 1 166 ? -14.349 -6.778 14.738 1.00 89.62 166 LEU A CA 1
ATOM 1255 C C . LEU A 1 166 ? -13.390 -5.599 14.950 1.00 89.62 166 LEU A C 1
ATOM 1257 O O . LEU A 1 166 ? -12.537 -5.654 15.833 1.00 89.62 166 LEU A O 1
ATOM 1261 N N . ILE A 1 167 ? -13.480 -4.561 14.117 1.00 90.44 167 ILE A N 1
ATOM 1262 C CA . ILE A 1 167 ? -12.648 -3.366 14.226 1.00 90.44 167 ILE A CA 1
ATOM 1263 C C . ILE A 1 167 ? -13.294 -2.427 15.259 1.00 90.44 167 ILE A C 1
ATOM 1265 O O . ILE A 1 167 ? -14.497 -2.174 15.151 1.00 90.44 167 ILE A O 1
ATOM 1269 N N . PRO A 1 168 ? -12.535 -1.891 16.237 1.00 91.50 168 PRO A N 1
ATOM 1270 C CA . PRO A 1 168 ? -13.065 -0.943 17.217 1.00 91.50 168 PRO A CA 1
ATOM 1271 C C . PRO A 1 168 ? -13.747 0.262 16.561 1.00 91.50 168 PRO A C 1
ATOM 1273 O O . PRO A 1 168 ? -13.251 0.782 15.562 1.00 91.50 168 PRO A O 1
ATOM 1276 N N . GLU A 1 169 ? -14.853 0.738 17.143 1.00 91.31 169 GLU A N 1
ATOM 1277 C CA . GLU A 1 169 ? -15.672 1.817 16.564 1.00 91.31 169 GLU A CA 1
ATOM 1278 C C . GLU A 1 169 ? -14.868 3.068 16.217 1.00 91.31 169 GLU A C 1
ATOM 1280 O O . GLU A 1 169 ? -14.987 3.591 15.111 1.00 91.31 169 GLU A O 1
ATOM 1285 N N . SER A 1 170 ? -13.99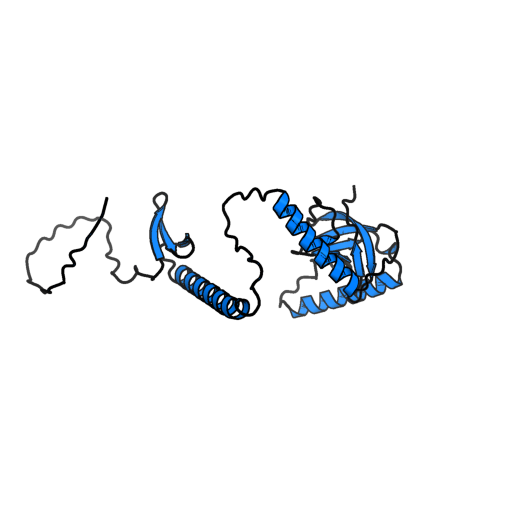7 3.501 17.131 1.00 90.00 170 SER A N 1
ATOM 1286 C CA . SER A 1 170 ? -13.132 4.668 16.938 1.00 90.00 170 SER A CA 1
ATOM 1287 C C . SER A 1 170 ? -12.302 4.568 15.656 1.00 90.00 170 SER A C 1
ATOM 1289 O O . SER A 1 170 ? -12.200 5.529 14.895 1.00 90.00 170 SER A O 1
ATOM 1291 N N . VAL A 1 171 ? -11.773 3.379 15.373 1.00 92.31 171 VAL A N 1
ATOM 1292 C CA . VAL A 1 171 ? -10.960 3.102 14.188 1.00 92.31 171 VAL A CA 1
ATOM 1293 C C . VAL A 1 171 ? -11.828 2.972 12.943 1.00 92.31 171 VAL A C 1
ATOM 1295 O O . VAL A 1 171 ? -11.412 3.403 11.873 1.00 92.31 171 VAL A O 1
ATOM 1298 N N . ARG A 1 172 ? -13.055 2.445 13.049 1.00 91.69 172 ARG A N 1
ATOM 1299 C CA . ARG A 1 172 ? -13.990 2.394 11.909 1.00 91.69 172 ARG A CA 1
ATOM 1300 C C . ARG A 1 172 ? -14.385 3.787 11.434 1.00 91.69 172 ARG A C 1
ATOM 1302 O O . ARG A 1 172 ? -14.449 4.008 10.229 1.00 91.69 172 ARG A O 1
ATOM 1309 N N . VAL A 1 173 ? -14.614 4.718 12.360 1.00 92.75 173 VAL A N 1
ATOM 1310 C CA . VAL A 1 173 ? -14.930 6.116 12.030 1.00 92.75 173 VAL A CA 1
ATOM 1311 C C . VAL A 1 173 ? -13.764 6.768 11.282 1.00 92.75 173 VAL A C 1
ATOM 1313 O O . VAL A 1 173 ? -13.977 7.359 10.225 1.00 92.75 173 VAL A O 1
ATOM 1316 N N . GLN A 1 174 ? -12.530 6.596 11.767 1.00 91.75 174 GLN A N 1
ATOM 1317 C CA . GLN A 1 174 ? -11.331 7.101 11.085 1.00 91.75 174 GLN A CA 1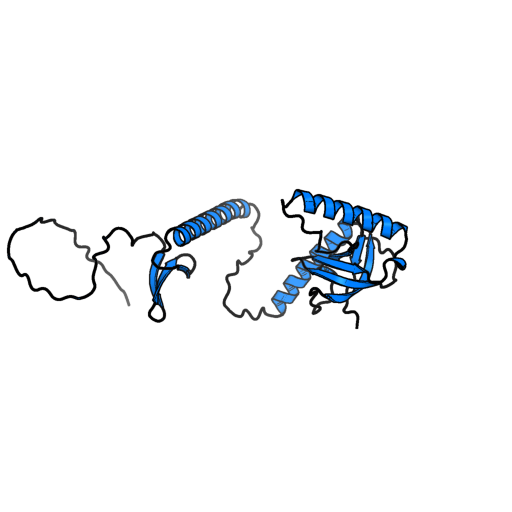
ATOM 1318 C C . GLN A 1 174 ? -11.110 6.439 9.718 1.00 91.75 174 GLN A C 1
ATOM 1320 O O . GLN A 1 174 ? -10.807 7.118 8.738 1.00 91.75 174 GLN A O 1
ATOM 1325 N N . LEU A 1 175 ? -11.299 5.118 9.633 1.00 92.94 175 LEU A N 1
ATOM 1326 C CA . LEU A 1 175 ? -11.179 4.357 8.391 1.00 92.94 175 LEU A CA 1
ATOM 1327 C C . LEU A 1 175 ? -12.176 4.861 7.344 1.00 92.94 175 LEU A C 1
ATOM 1329 O O . LEU A 1 175 ? -11.797 5.038 6.187 1.00 92.94 175 LEU A O 1
ATOM 1333 N N . ARG A 1 176 ? -13.427 5.114 7.745 1.00 92.25 176 ARG A N 1
ATOM 1334 C CA . ARG A 1 176 ? -14.463 5.654 6.862 1.00 92.25 176 ARG A CA 1
ATOM 1335 C C . ARG A 1 176 ? -14.097 7.049 6.368 1.00 92.25 176 ARG A C 1
ATOM 1337 O O . ARG A 1 176 ? -14.073 7.246 5.161 1.00 92.25 176 ARG A O 1
ATOM 1344 N N . ALA A 1 177 ? -13.728 7.961 7.269 1.00 92.19 177 ALA A N 1
ATOM 1345 C CA . ALA A 1 177 ? -13.321 9.318 6.899 1.00 92.19 177 ALA A CA 1
ATOM 1346 C C . ALA A 1 177 ? -12.168 9.312 5.878 1.00 92.19 177 ALA A C 1
ATOM 1348 O O . ALA A 1 177 ? -12.248 9.955 4.835 1.00 92.19 177 ALA A O 1
ATOM 1349 N N . MET A 1 178 ? -11.141 8.489 6.118 1.00 92.50 178 MET A N 1
ATOM 1350 C CA . MET A 1 178 ? -10.024 8.314 5.188 1.00 92.50 178 MET A CA 1
ATOM 1351 C C . MET A 1 178 ? -10.481 7.767 3.823 1.00 92.50 178 MET A C 1
ATOM 1353 O O . MET A 1 178 ? -10.015 8.226 2.780 1.00 92.50 178 MET A O 1
ATOM 1357 N N . ASN A 1 179 ? -11.373 6.772 3.801 1.00 91.88 179 ASN A N 1
ATOM 1358 C CA . ASN A 1 179 ? -1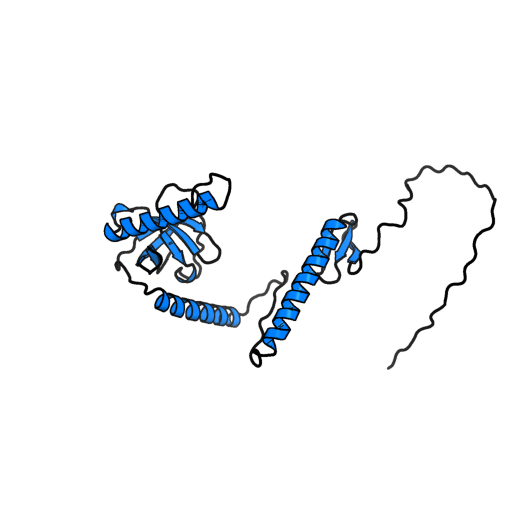1.890 6.207 2.552 1.00 91.88 179 ASN A CA 1
ATOM 1359 C C . ASN A 1 179 ? -12.762 7.207 1.783 1.00 91.88 179 ASN A C 1
ATOM 1361 O O . ASN A 1 179 ? -12.669 7.257 0.559 1.00 91.88 179 ASN A O 1
ATOM 1365 N N . ASP A 1 180 ? -13.559 8.017 2.475 1.00 90.81 180 ASP A N 1
ATOM 1366 C CA . ASP A 1 180 ? -14.386 9.061 1.867 1.00 90.81 180 ASP A CA 1
ATOM 1367 C C . ASP A 1 180 ? -13.520 10.153 1.226 1.00 90.81 180 ASP A C 1
ATOM 1369 O O . ASP A 1 180 ? -13.769 10.530 0.080 1.00 90.81 180 ASP A O 1
ATOM 1373 N N . ASP A 1 181 ? -12.420 10.552 1.873 1.00 89.31 181 ASP A N 1
ATOM 1374 C CA . ASP A 1 181 ? -11.425 11.458 1.285 1.00 89.31 181 ASP A CA 1
ATOM 1375 C C . ASP A 1 181 ? -10.779 10.874 0.020 1.00 89.31 181 ASP A C 1
ATOM 1377 O O . ASP A 1 181 ? -10.553 11.587 -0.962 1.00 89.31 181 ASP A O 1
ATOM 1381 N N . PHE A 1 182 ? -10.457 9.575 0.015 1.00 87.50 182 PHE A N 1
ATOM 1382 C CA . PHE A 1 182 ? -9.904 8.910 -1.170 1.00 87.50 182 PHE A CA 1
ATOM 1383 C C . PHE A 1 182 ? -10.932 8.766 -2.293 1.00 87.50 182 PHE A C 1
ATOM 1385 O O . PHE A 1 182 ? -10.579 8.954 -3.459 1.00 87.50 182 PHE A O 1
ATOM 1392 N N . ARG A 1 183 ? -12.193 8.475 -1.960 1.00 86.44 183 ARG A N 1
ATOM 1393 C CA . ARG A 1 183 ? -13.305 8.434 -2.917 1.00 86.44 183 ARG A CA 1
ATOM 1394 C C . ARG A 1 183 ? -13.514 9.809 -3.548 1.00 86.44 183 ARG A C 1
ATOM 1396 O O . ARG A 1 183 ? -13.526 9.887 -4.775 1.00 86.44 183 ARG A O 1
ATOM 1403 N N . ALA A 1 184 ? -13.547 10.873 -2.745 1.00 86.19 184 ALA A N 1
ATOM 1404 C CA . ALA A 1 184 ? -13.640 12.252 -3.223 1.00 86.19 184 ALA A CA 1
ATOM 1405 C C . ALA A 1 184 ? -12.452 12.622 -4.127 1.00 86.19 184 ALA A C 1
ATOM 1407 O O . ALA A 1 184 ? -12.634 13.078 -5.248 1.00 86.19 184 ALA A O 1
ATOM 1408 N N . LYS A 1 185 ? -11.210 12.330 -3.719 1.00 83.56 185 LYS A N 1
ATOM 1409 C CA . LYS A 1 185 ? -10.029 12.578 -4.571 1.00 83.56 185 LYS A CA 1
ATOM 1410 C C . LYS A 1 185 ? -10.062 11.784 -5.879 1.00 83.56 185 LYS A C 1
ATOM 1412 O O . LYS A 1 185 ? -9.549 12.255 -6.890 1.00 83.56 185 LYS A O 1
ATOM 1417 N N . SER A 1 186 ? -10.640 10.582 -5.868 1.00 77.50 186 SER A N 1
ATOM 1418 C CA . SER A 1 186 ? -10.752 9.750 -7.068 1.00 77.50 186 SER A CA 1
ATOM 1419 C C . SER A 1 186 ? -11.816 10.241 -8.052 1.00 77.50 186 SER A C 1
ATOM 1421 O O . SER A 1 186 ? -11.593 10.120 -9.254 1.00 77.50 186 SER A O 1
ATOM 1423 N N . SER A 1 187 ? -12.918 10.838 -7.578 1.00 71.12 187 SER A N 1
ATOM 1424 C CA . SER A 1 187 ? -13.948 11.409 -8.457 1.00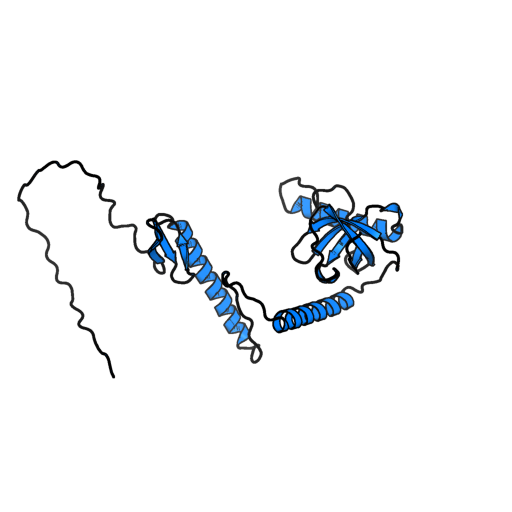 71.12 187 SER A CA 1
ATOM 1425 C C . SER A 1 187 ? -13.479 12.679 -9.165 1.00 71.12 187 SER A C 1
ATOM 1427 O O . SER A 1 187 ? -13.867 12.909 -10.306 1.00 71.12 187 SER A O 1
ATOM 1429 N N . GLU A 1 188 ? -12.608 13.467 -8.529 1.00 66.50 188 GLU A N 1
ATOM 1430 C CA . GLU A 1 188 ? -12.070 14.704 -9.116 1.00 66.50 188 GLU A CA 1
ATOM 1431 C C . GLU A 1 188 ? -10.964 14.454 -10.161 1.00 66.50 188 GLU A C 1
ATOM 1433 O O . GLU A 1 188 ? -10.752 15.268 -11.058 1.00 66.50 188 GLU A O 1
ATOM 1438 N N . ALA A 1 189 ? -10.224 13.343 -10.050 1.00 61.50 189 ALA A N 1
ATOM 1439 C CA . ALA A 1 189 ? -9.004 13.108 -10.830 1.00 61.50 189 ALA A CA 1
ATOM 1440 C C . ALA A 1 189 ? -9.237 12.496 -12.224 1.00 61.50 189 ALA A C 1
ATOM 1442 O O . ALA A 1 189 ? -8.389 12.633 -13.106 1.00 61.50 189 ALA A O 1
ATOM 1443 N N . GLU A 1 190 ? -10.366 11.826 -12.452 1.00 50.66 190 GLU A N 1
ATOM 1444 C CA . GLU A 1 190 ? -10.708 11.258 -13.753 1.00 50.66 190 GLU A CA 1
ATOM 1445 C C . GLU A 1 190 ? -12.191 11.498 -14.030 1.00 50.66 190 GLU A C 1
ATOM 1447 O O . GLU A 1 190 ? -13.046 11.059 -13.271 1.00 50.66 190 GLU A O 1
ATOM 1452 N N . GLY A 1 191 ? -12.524 12.095 -15.179 1.00 53.16 191 GLY A N 1
ATOM 1453 C CA . GLY A 1 191 ? -13.899 12.178 -15.704 1.00 53.16 191 GLY A CA 1
ATOM 1454 C C . GLY A 1 191 ? -14.527 10.815 -16.054 1.00 53.16 191 GLY A C 1
ATOM 1455 O O . GLY A 1 191 ? -15.339 10.716 -16.970 1.00 53.16 191 GLY A O 1
ATOM 1456 N N . LYS A 1 192 ? -14.109 9.739 -15.380 1.00 55.25 192 LYS A N 1
ATOM 1457 C CA . LYS A 1 192 ? -14.647 8.387 -15.441 1.00 55.25 192 LYS A CA 1
ATOM 1458 C C . LYS A 1 192 ? -15.071 7.988 -14.035 1.00 55.25 192 LYS A C 1
ATOM 1460 O O . LYS A 1 192 ? -14.250 7.863 -13.138 1.00 55.25 192 LYS A O 1
ATOM 1465 N N . THR A 1 193 ? -16.358 7.702 -13.908 1.00 56.16 193 THR A N 1
ATOM 1466 C CA . THR A 1 193 ? -17.119 7.250 -12.735 1.00 56.16 193 THR A CA 1
ATOM 1467 C C . THR A 1 193 ? -16.680 5.868 -12.218 1.00 56.16 193 THR A C 1
ATOM 1469 O O . THR A 1 193 ? -17.502 4.977 -12.016 1.00 56.16 193 THR A O 1
ATOM 1472 N N . LYS A 1 194 ? -15.377 5.601 -12.081 1.00 60.03 194 LYS A N 1
ATOM 1473 C CA . LYS A 1 194 ? -14.898 4.329 -11.534 1.00 60.03 194 LYS A CA 1
ATOM 1474 C C . LYS A 1 194 ? -14.814 4.435 -10.011 1.00 60.03 194 LYS A C 1
ATOM 1476 O O . LYS A 1 194 ? -14.137 5.335 -9.522 1.00 60.03 194 LYS A O 1
ATOM 1481 N N . PRO A 1 195 ? -15.458 3.524 -9.262 1.00 67.25 195 PRO A N 1
ATOM 1482 C CA . PRO A 1 195 ? -15.406 3.556 -7.808 1.00 67.25 195 PRO A CA 1
ATOM 1483 C C . PRO A 1 195 ? -13.973 3.337 -7.314 1.00 67.25 195 PRO A C 1
ATOM 1485 O O . PRO A 1 195 ? -13.204 2.577 -7.917 1.00 67.25 195 PRO A O 1
ATOM 1488 N N . PHE A 1 196 ? -13.614 3.995 -6.209 1.00 75.88 196 PHE A N 1
ATOM 1489 C CA . PHE A 1 196 ? -12.316 3.842 -5.554 1.00 75.88 196 PHE A CA 1
ATOM 1490 C C . PHE A 1 196 ? -12.028 2.360 -5.282 1.00 75.88 196 PHE A C 1
ATOM 1492 O O . PHE A 1 196 ? -12.842 1.640 -4.711 1.00 75.88 196 PHE A O 1
ATOM 1499 N N . CYS A 1 197 ? -10.876 1.876 -5.749 1.00 74.56 197 CYS A N 1
ATOM 1500 C CA . CYS A 1 197 ? -10.500 0.461 -5.690 1.00 74.56 197 CYS A CA 1
ATOM 1501 C C . CYS A 1 197 ? -11.482 -0.528 -6.354 1.00 74.56 197 CYS A C 1
ATOM 1503 O O . CYS A 1 197 ? -11.333 -1.738 -6.203 1.00 74.56 197 CYS A O 1
ATOM 1505 N N . GLY A 1 198 ? -12.467 -0.060 -7.123 1.00 77.06 198 GLY A N 1
ATOM 1506 C CA . GLY A 1 198 ? -13.485 -0.919 -7.720 1.00 77.06 198 GLY A CA 1
ATOM 1507 C C . GLY A 1 198 ? -14.450 -1.548 -6.706 1.00 77.06 198 GLY A C 1
ATOM 1508 O O . GLY A 1 198 ? -15.048 -2.572 -7.038 1.00 77.06 198 GLY A O 1
ATOM 1509 N N . VAL A 1 199 ? -14.552 -1.006 -5.482 1.00 79.50 199 VAL A N 1
ATOM 1510 C CA . VAL A 1 199 ? -15.416 -1.519 -4.403 1.00 79.50 199 VAL A CA 1
ATOM 1511 C C . VAL A 1 199 ? -16.072 -0.382 -3.618 1.00 79.50 199 VAL A C 1
ATOM 1513 O O . VAL A 1 199 ? -15.441 0.635 -3.351 1.00 79.50 199 VAL A O 1
ATOM 1516 N N . ASP A 1 200 ? -17.305 -0.602 -3.162 1.00 79.75 200 ASP A N 1
ATOM 1517 C CA . ASP A 1 200 ? -18.045 0.356 -2.320 1.00 79.75 200 ASP A CA 1
ATOM 1518 C C . ASP A 1 200 ? -17.822 0.134 -0.810 1.00 79.75 200 ASP A C 1
ATOM 1520 O O . ASP A 1 200 ? -18.437 0.784 0.030 1.00 79.75 200 ASP A O 1
ATOM 1524 N N . ALA A 1 201 ? -16.940 -0.799 -0.443 1.00 86.69 201 ALA A N 1
ATOM 1525 C CA . ALA A 1 201 ? -16.589 -1.085 0.946 1.00 86.69 201 ALA A CA 1
ATOM 1526 C C . ALA A 1 201 ? -15.391 -0.243 1.411 1.00 86.69 201 ALA A C 1
ATOM 1528 O O . ALA A 1 201 ? -14.554 0.163 0.604 1.00 86.69 201 ALA A O 1
ATOM 1529 N N . ASP A 1 202 ? -15.280 -0.024 2.722 1.00 91.38 202 ASP A N 1
ATOM 1530 C CA . ASP A 1 202 ? -14.105 0.613 3.320 1.00 91.38 202 ASP A CA 1
ATOM 1531 C C . ASP A 1 202 ? -12.892 -0.327 3.247 1.00 91.38 202 ASP A C 1
ATOM 1533 O O . ASP A 1 202 ? -12.966 -1.508 3.611 1.00 91.38 202 ASP A O 1
ATOM 1537 N N . VAL A 1 203 ? -11.768 0.196 2.757 1.00 93.75 203 VAL A N 1
ATOM 1538 C CA . VAL A 1 203 ? -10.515 -0.545 2.584 1.00 93.75 203 VAL A CA 1
ATOM 1539 C C . VAL A 1 203 ? -9.414 0.011 3.480 1.00 93.75 203 VAL A C 1
ATOM 1541 O O . VAL A 1 203 ? -9.307 1.213 3.714 1.00 93.75 203 VAL A O 1
ATOM 1544 N N . VAL A 1 204 ? -8.574 -0.888 3.978 1.00 94.88 204 VAL A N 1
ATOM 1545 C CA . VAL A 1 204 ? -7.403 -0.586 4.801 1.00 94.88 204 VAL A CA 1
ATOM 1546 C C . VAL A 1 204 ? -6.193 -0.395 3.896 1.00 94.88 204 VAL A C 1
ATOM 1548 O O . VAL A 1 204 ? -5.945 -1.200 2.990 1.00 94.88 204 VAL A O 1
ATOM 1551 N N . TYR A 1 205 ? -5.428 0.663 4.155 1.00 94.44 205 TYR A N 1
ATOM 1552 C CA . TYR A 1 205 ? -4.163 0.918 3.481 1.00 94.44 205 TYR A CA 1
ATOM 1553 C C . TYR A 1 205 ? -3.071 -0.001 4.035 1.00 94.44 205 TYR A C 1
ATOM 1555 O O . TYR A 1 205 ? -2.853 -0.068 5.239 1.00 94.44 205 TYR A O 1
ATOM 1563 N N . VAL A 1 206 ? -2.347 -0.696 3.166 1.00 94.50 206 VAL A N 1
ATOM 1564 C CA . VAL A 1 206 ? -1.214 -1.546 3.549 1.00 94.50 206 VAL A CA 1
ATOM 1565 C C . VAL A 1 206 ? 0.004 -1.120 2.753 1.00 94.50 206 VAL A C 1
ATOM 1567 O O . VAL A 1 206 ? -0.045 -1.042 1.525 1.00 94.50 206 VAL A O 1
ATOM 1570 N N . ARG A 1 207 ? 1.133 -0.887 3.421 1.00 92.12 207 ARG A N 1
ATOM 1571 C CA . ARG A 1 207 ? 2.399 -0.642 2.727 1.00 92.12 207 ARG A CA 1
ATOM 1572 C C . ARG A 1 207 ? 3.069 -1.972 2.399 1.00 92.12 207 ARG A C 1
ATOM 1574 O O . ARG A 1 207 ? 3.106 -2.875 3.224 1.00 92.12 207 ARG A O 1
ATOM 1581 N N . ILE A 1 208 ? 3.662 -2.089 1.211 1.00 90.75 208 ILE A N 1
ATOM 1582 C CA . ILE A 1 208 ? 4.341 -3.329 0.788 1.00 90.75 208 ILE A CA 1
ATOM 1583 C C . ILE A 1 208 ? 5.558 -3.645 1.672 1.00 90.75 208 ILE A C 1
ATOM 1585 O O . ILE A 1 208 ? 5.914 -4.806 1.823 1.00 90.75 208 ILE A O 1
ATOM 1589 N N . ALA A 1 209 ? 6.162 -2.634 2.301 1.00 88.38 209 ALA A N 1
ATOM 1590 C CA . ALA A 1 209 ? 7.234 -2.826 3.276 1.00 88.38 209 ALA A CA 1
ATOM 1591 C C . ALA A 1 209 ? 6.777 -3.562 4.553 1.00 88.38 209 ALA A C 1
ATOM 1593 O O . ALA A 1 209 ? 7.593 -4.215 5.191 1.00 88.38 209 ALA A O 1
ATOM 1594 N N . ASP A 1 210 ? 5.482 -3.512 4.885 1.00 90.12 210 ASP A N 1
ATOM 1595 C CA . ASP A 1 210 ? 4.893 -4.223 6.027 1.00 90.12 210 ASP A CA 1
ATOM 1596 C C . ASP A 1 210 ? 4.400 -5.638 5.656 1.00 90.12 210 ASP A C 1
ATOM 1598 O O . ASP A 1 210 ? 3.824 -6.346 6.484 1.00 90.12 210 ASP A O 1
ATOM 1602 N N . VAL A 1 211 ? 4.605 -6.061 4.404 1.00 91.50 211 VAL A N 1
ATOM 1603 C CA . VAL A 1 211 ? 4.207 -7.376 3.896 1.00 91.50 211 VAL A CA 1
ATOM 1604 C C . VAL A 1 211 ? 5.363 -8.356 4.034 1.00 91.50 211 VAL A C 1
ATOM 1606 O O . VAL A 1 211 ? 6.492 -8.069 3.633 1.00 91.50 211 VAL A O 1
ATOM 1609 N N . LYS A 1 212 ? 5.074 -9.556 4.547 1.00 88.56 212 LYS A N 1
ATOM 1610 C CA . LYS A 1 212 ? 6.070 -10.623 4.657 1.00 88.56 212 LYS A CA 1
ATOM 1611 C C . LYS A 1 212 ? 6.714 -10.906 3.286 1.00 88.56 212 LYS A C 1
ATOM 1613 O O . LYS A 1 212 ? 5.988 -11.141 2.313 1.00 88.56 212 LYS A O 1
ATOM 1618 N N . PRO A 1 213 ? 8.057 -10.943 3.195 1.00 83.19 213 PRO A N 1
ATOM 1619 C CA . PRO A 1 213 ? 8.749 -11.245 1.949 1.00 83.19 213 PRO A CA 1
ATOM 1620 C C . PRO A 1 213 ? 8.255 -12.553 1.322 1.00 83.19 213 PRO A C 1
ATOM 1622 O O . PRO A 1 213 ? 8.038 -13.545 2.018 1.00 83.19 213 PRO A O 1
ATOM 1625 N N . GLY A 1 214 ? 8.079 -12.549 0.000 1.00 84.88 214 GLY A N 1
ATOM 1626 C CA . GLY A 1 214 ? 7.578 -13.699 -0.760 1.00 84.88 214 GLY A CA 1
ATOM 1627 C C . GLY A 1 214 ? 6.053 -13.770 -0.896 1.00 84.88 214 GLY A C 1
ATOM 1628 O O . GLY A 1 214 ? 5.566 -14.530 -1.730 1.00 84.88 214 GLY A O 1
ATOM 1629 N N . LEU A 1 215 ? 5.285 -12.957 -0.160 1.00 87.69 215 LEU A N 1
ATOM 1630 C CA . LEU A 1 215 ? 3.837 -12.872 -0.350 1.00 87.69 215 LEU A CA 1
ATOM 1631 C C . LEU A 1 215 ? 3.486 -11.962 -1.532 1.00 87.69 215 LEU A C 1
ATOM 1633 O O . LEU A 1 215 ? 3.786 -10.768 -1.539 1.00 87.69 215 LEU A O 1
ATOM 1637 N N . VAL A 1 216 ? 2.782 -12.514 -2.521 1.00 87.19 216 VAL A N 1
ATOM 1638 C CA . VAL A 1 216 ? 2.288 -11.741 -3.664 1.00 87.19 216 VAL A CA 1
ATOM 1639 C C . VAL A 1 216 ? 0.866 -11.253 -3.388 1.00 87.19 216 VAL A C 1
ATOM 1641 O O . VAL A 1 216 ? -0.088 -12.027 -3.426 1.00 87.19 216 VAL A O 1
ATOM 1644 N N . MET A 1 217 ? 0.709 -9.946 -3.171 1.00 87.81 217 MET A N 1
ATOM 1645 C CA . MET A 1 217 ? -0.596 -9.304 -2.965 1.00 87.81 217 MET A CA 1
ATOM 1646 C C . MET A 1 217 ? -1.353 -9.105 -4.289 1.00 87.81 217 MET A C 1
ATOM 1648 O O . MET A 1 217 ? -1.461 -7.991 -4.801 1.00 87.81 217 MET A O 1
ATOM 1652 N N . LYS A 1 218 ? -1.842 -10.194 -4.889 1.00 90.25 218 LYS A N 1
ATOM 1653 C CA . LYS A 1 218 ? -2.761 -10.137 -6.040 1.00 90.25 218 LYS A CA 1
ATOM 1654 C C . LYS A 1 218 ? -4.186 -9.849 -5.568 1.00 90.25 218 LYS A C 1
ATOM 1656 O O . LYS A 1 218 ? -4.550 -10.202 -4.450 1.00 90.25 218 LYS A O 1
ATOM 1661 N N . ARG A 1 219 ? -5.003 -9.247 -6.438 1.00 92.19 219 ARG A N 1
ATOM 1662 C CA . ARG A 1 219 ? -6.442 -9.075 -6.187 1.00 92.19 219 ARG A CA 1
ATOM 1663 C C . ARG A 1 219 ? -7.084 -10.434 -5.875 1.00 92.19 219 ARG A C 1
ATOM 1665 O O . ARG A 1 219 ? -6.787 -11.409 -6.560 1.00 92.19 219 ARG A O 1
ATOM 1672 N N . GLY A 1 220 ? -7.920 -10.488 -4.843 1.00 90.62 220 GLY A N 1
ATOM 1673 C CA . GLY A 1 220 ? -8.570 -11.708 -4.357 1.00 90.62 220 GLY A CA 1
ATOM 1674 C C . GLY A 1 220 ? -7.767 -12.511 -3.328 1.00 90.62 220 GLY A C 1
ATOM 1675 O O . GLY A 1 220 ? -8.305 -13.436 -2.724 1.00 90.62 220 GLY A O 1
ATOM 1676 N N . VAL A 1 221 ? -6.491 -12.185 -3.085 1.00 92.50 221 VAL A N 1
ATOM 1677 C CA . VAL A 1 221 ? -5.685 -12.896 -2.079 1.00 92.50 221 VAL A CA 1
ATOM 1678 C C . VAL A 1 221 ? -6.160 -12.530 -0.678 1.00 92.50 221 VAL A C 1
ATOM 1680 O O . VAL A 1 221 ? -6.305 -11.352 -0.346 1.00 92.50 221 VAL A O 1
ATOM 1683 N N . ARG A 1 222 ? -6.360 -13.547 0.164 1.00 94.75 222 ARG A N 1
ATOM 1684 C CA . ARG A 1 222 ? -6.697 -13.363 1.576 1.00 94.75 222 ARG A CA 1
ATOM 1685 C C . ARG A 1 222 ? -5.432 -13.180 2.398 1.00 94.75 222 ARG A C 1
ATOM 1687 O O . ARG A 1 222 ? -4.468 -13.935 2.266 1.00 94.75 222 ARG A O 1
ATOM 1694 N N . VAL A 1 223 ? -5.453 -12.183 3.269 1.00 95.75 223 VAL A N 1
ATOM 1695 C CA . VAL A 1 223 ? -4.322 -11.828 4.120 1.00 95.75 223 VAL A CA 1
ATOM 1696 C C . VAL A 1 223 ? -4.761 -11.560 5.543 1.00 95.75 223 VAL A C 1
ATOM 1698 O O . VAL A 1 223 ? -5.897 -11.158 5.800 1.00 95.75 223 VAL A O 1
ATOM 1701 N N . LYS A 1 224 ? -3.836 -11.800 6.464 1.00 95.69 224 LYS A N 1
ATOM 1702 C CA . LYS A 1 224 ? -3.969 -11.490 7.877 1.00 95.69 224 LYS A CA 1
ATOM 1703 C C . LYS A 1 224 ? -3.049 -10.320 8.204 1.00 95.69 224 LYS A C 1
ATOM 1705 O O . LYS A 1 224 ? -1.904 -10.317 7.763 1.00 95.69 224 LYS A O 1
ATOM 1710 N N . PHE A 1 225 ? -3.553 -9.335 8.931 1.00 95.25 225 PHE A N 1
ATOM 1711 C CA . PHE A 1 225 ? -2.828 -8.105 9.252 1.00 95.25 225 PHE A CA 1
ATOM 1712 C C . PHE A 1 225 ? -3.263 -7.560 10.613 1.00 95.25 225 PHE A C 1
ATOM 1714 O O . PHE A 1 225 ? -4.368 -7.847 11.076 1.00 95.25 225 PHE A O 1
ATOM 1721 N N . LYS A 1 226 ? -2.409 -6.762 11.251 1.00 95.06 226 LYS A N 1
ATOM 1722 C CA . LYS A 1 226 ? -2.761 -5.965 12.434 1.00 95.06 226 LYS A CA 1
ATOM 1723 C C . LYS A 1 226 ? -3.095 -4.540 12.017 1.00 95.06 226 LYS A C 1
ATOM 1725 O O . LYS A 1 226 ? -2.632 -4.085 10.974 1.00 95.06 226 LYS A O 1
ATOM 1730 N N . LEU A 1 227 ? -3.902 -3.851 12.816 1.00 94.25 227 LEU A N 1
ATOM 1731 C CA . LEU A 1 227 ? -4.286 -2.464 12.559 1.00 94.25 227 LEU A CA 1
ATOM 1732 C C . LEU A 1 227 ? -3.408 -1.493 13.346 1.00 94.25 227 LEU A C 1
ATOM 1734 O O . LEU A 1 227 ? -3.153 -1.690 14.536 1.00 94.25 227 LEU A O 1
ATOM 1738 N N . TYR A 1 228 ? -3.011 -0.417 12.683 1.00 93.94 228 TYR A N 1
ATOM 1739 C CA . TYR A 1 228 ? -2.388 0.747 13.295 1.00 93.94 228 TYR A CA 1
ATOM 1740 C C . TYR A 1 228 ? -3.106 2.021 12.838 1.00 93.94 228 TYR A C 1
ATOM 1742 O O . TYR A 1 228 ? -3.754 2.047 11.789 1.00 93.94 228 TYR A O 1
ATOM 1750 N N . THR A 1 229 ? -2.983 3.074 13.633 1.00 92.94 229 THR A N 1
ATOM 1751 C CA . THR A 1 229 ? -3.398 4.434 13.285 1.00 92.94 229 THR A CA 1
ATOM 1752 C C . THR A 1 229 ? -2.164 5.308 13.138 1.00 92.94 229 THR A C 1
ATOM 1754 O O . THR A 1 229 ? -1.216 5.167 13.911 1.00 92.94 229 THR A O 1
ATOM 1757 N N . ASP A 1 230 ? -2.167 6.184 12.144 1.00 90.19 230 ASP A N 1
ATOM 1758 C CA . ASP A 1 230 ? -1.121 7.171 11.892 1.00 90.19 230 ASP A CA 1
ATOM 1759 C C . ASP A 1 230 ? -1.736 8.562 11.670 1.00 90.19 230 ASP A C 1
ATOM 1761 O O . ASP A 1 230 ? -2.956 8.738 11.707 1.00 90.19 230 ASP A O 1
ATOM 1765 N N . LEU A 1 231 ? -0.890 9.559 11.404 1.00 86.44 231 LEU A N 1
ATOM 1766 C CA . LEU A 1 231 ? -1.330 10.925 11.088 1.00 86.44 231 LEU A CA 1
ATOM 1767 C C . LEU A 1 231 ? -2.203 11.025 9.817 1.00 86.44 231 LEU A C 1
ATOM 1769 O O . LEU A 1 231 ? -2.839 12.052 9.589 1.00 86.44 231 LEU A O 1
ATOM 1773 N N . LYS A 1 232 ? -2.214 9.996 8.960 1.00 84.19 232 LYS A N 1
ATOM 1774 C CA . LYS A 1 232 ? -2.932 9.966 7.674 1.00 84.19 232 LYS A CA 1
ATOM 1775 C C . LYS A 1 232 ? -4.230 9.157 7.739 1.00 84.19 232 LYS A C 1
ATOM 1777 O O . LYS A 1 232 ? -5.051 9.285 6.832 1.00 84.19 232 LYS A O 1
ATOM 1782 N N . GLY A 1 233 ? -4.418 8.336 8.768 1.00 90.06 233 GLY A N 1
ATOM 1783 C CA . GLY A 1 233 ? -5.602 7.518 8.977 1.00 90.06 233 GLY A CA 1
ATOM 1784 C C . GLY A 1 233 ? -5.275 6.128 9.518 1.00 90.06 233 GLY A C 1
ATOM 1785 O O . GLY A 1 233 ? -4.581 5.969 10.521 1.00 90.06 233 GLY A O 1
ATOM 1786 N N . VAL A 1 234 ? -5.855 5.107 8.884 1.00 93.25 234 VAL A N 1
ATOM 1787 C CA . VAL A 1 234 ? -5.822 3.721 9.369 1.00 93.25 234 VAL A CA 1
ATOM 1788 C C . VAL A 1 234 ? -5.068 2.836 8.387 1.00 93.25 234 VAL A C 1
ATOM 1790 O O . VAL A 1 234 ? -5.430 2.732 7.210 1.00 93.25 234 VAL A O 1
ATOM 1793 N N . GLY A 1 235 ? -4.054 2.141 8.897 1.00 93.94 235 GLY A N 1
ATOM 1794 C CA . GLY A 1 235 ? -3.216 1.245 8.118 1.00 93.94 235 GLY A CA 1
ATOM 1795 C C . GLY A 1 235 ? -3.136 -0.171 8.678 1.00 93.94 235 GLY A C 1
ATOM 1796 O O . GLY A 1 235 ? -3.503 -0.453 9.820 1.00 93.94 235 GLY A O 1
ATOM 1797 N N . GLY A 1 236 ? -2.666 -1.085 7.834 1.00 94.06 236 GLY A N 1
ATOM 1798 C CA . GLY A 1 236 ? -2.400 -2.474 8.179 1.00 94.06 236 GLY A CA 1
ATOM 1799 C C . GLY A 1 236 ? -0.905 -2.784 8.172 1.00 94.06 236 GLY A C 1
ATOM 1800 O O . GLY A 1 236 ? -0.205 -2.426 7.222 1.00 94.06 236 GLY A O 1
ATOM 1801 N N . CYS A 1 237 ? -0.427 -3.479 9.203 1.00 92.81 237 CYS A N 1
ATOM 1802 C CA . CYS A 1 237 ? 0.959 -3.932 9.329 1.00 92.81 237 CYS A CA 1
ATOM 1803 C C . CYS A 1 237 ? 1.061 -5.436 9.630 1.00 92.81 237 CYS A C 1
ATOM 1805 O O . CYS A 1 237 ? 0.048 -6.115 9.831 1.00 92.81 237 CYS A O 1
ATOM 1807 N N . GLU A 1 238 ? 2.296 -5.953 9.630 1.00 91.56 238 GLU A N 1
ATOM 1808 C CA . GLU A 1 238 ? 2.613 -7.373 9.854 1.00 91.56 238 GLU A CA 1
ATOM 1809 C C . GLU A 1 238 ? 1.799 -8.311 8.943 1.00 91.56 238 GLU A C 1
ATOM 1811 O O . GLU A 1 238 ? 1.169 -9.275 9.385 1.00 91.56 238 GLU A O 1
ATOM 1816 N N . VAL A 1 239 ? 1.764 -8.001 7.646 1.00 93.75 239 VAL A N 1
ATOM 1817 C CA . VAL A 1 239 ? 0.842 -8.659 6.721 1.00 93.75 239 VAL A CA 1
ATOM 1818 C C . VAL A 1 239 ? 1.386 -10.007 6.265 1.00 93.75 239 VAL A C 1
ATOM 1820 O O . VAL A 1 239 ? 2.468 -10.106 5.681 1.00 93.75 239 VAL A O 1
ATOM 1823 N N . VAL A 1 240 ? 0.595 -11.055 6.484 1.00 93.75 240 VAL A N 1
ATOM 1824 C CA . VAL A 1 240 ? 0.906 -12.443 6.122 1.00 93.75 240 VAL A CA 1
ATOM 1825 C C . VAL A 1 240 ? -0.240 -13.074 5.331 1.00 93.75 240 VAL A C 1
ATOM 1827 O O . VAL A 1 240 ? -1.362 -12.568 5.324 1.00 93.75 240 VAL A O 1
ATOM 1830 N N . ALA A 1 241 ? 0.024 -14.189 4.645 1.00 92.19 241 ALA A N 1
ATOM 1831 C CA . ALA A 1 241 ? -1.029 -14.947 3.974 1.00 92.19 241 ALA A CA 1
ATOM 1832 C C . ALA A 1 241 ? -2.042 -15.457 5.010 1.00 92.19 241 ALA A C 1
ATOM 1834 O O . ALA A 1 241 ? -1.646 -15.974 6.056 1.00 92.19 241 ALA A O 1
ATOM 1835 N N . ALA A 1 242 ? -3.336 -15.306 4.726 1.00 84.94 242 ALA A N 1
ATOM 1836 C CA . ALA A 1 242 ? -4.374 -15.975 5.496 1.00 84.94 242 ALA A CA 1
ATOM 1837 C C . ALA A 1 242 ? -4.597 -17.352 4.869 1.00 84.94 242 ALA A C 1
ATOM 1839 O O . ALA A 1 242 ? -5.239 -17.450 3.822 1.00 84.94 242 ALA A O 1
ATOM 1840 N N . THR A 1 243 ? -3.994 -18.370 5.478 1.00 66.06 243 THR A N 1
ATOM 1841 C CA . THR A 1 243 ? -4.255 -19.780 5.170 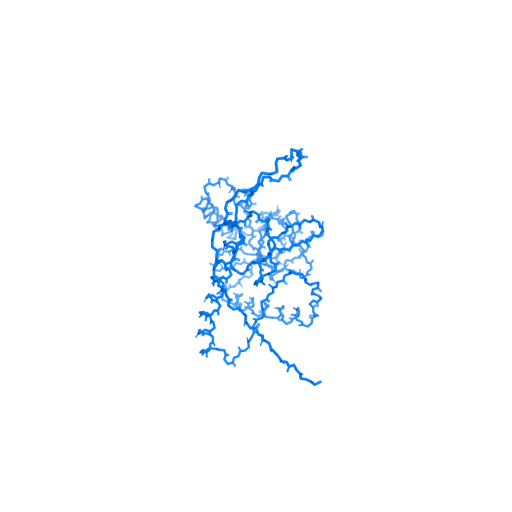1.00 66.06 243 THR A CA 1
ATOM 1842 C C . THR A 1 243 ? -5.659 -20.172 5.614 1.00 66.06 243 THR A C 1
ATOM 1844 O O . THR A 1 243 ? -6.093 -19.681 6.684 1.00 66.06 243 THR A O 1
#

Organism: Noctiluca scintillans (NCBI:txid2966)

Foldseek 3Di:
DDDDDDDDDDDDDDDDDDDDDDDDDDDDDDDDPDDDQADDDQWDWDDDPNATWIARNVPRDTDHSRPPVVNVVVVVVVVVVVVVVVVVVVVCVVPPVDDDDDDDDDDDPPPPPVVNVVVVLVVVLVVVVVVCVVQVKAFPDPDKFKWFFLDDDPFKTWTFTPCCVVDDPVQSVQLVVLLVVQQVVVVVPDPDPQGDSNDPGRIAMETVNQADPPDDRDGGFMWMFTWIAGPSGIHTGNIDGDD

Secondary structure (DSSP, 8-state):
----------------------------------S-S---TTEEEEEETTEEEEEETTTTEEE-TT-HHHHHHHHHHHHHHHHHHHHHHHHHTTT-SS---PPP-S-S-----HHHHHHHHHHHHHHHHHHHHHTT-EEEEEEEEEEEEEEE-SSEEEEEES-GGGS-HHHHHHHHHHHHHHHHHHHHH-SS-PPGGG-SS--EEEEGGGBPTT----TT-EEEEEEEEETTEEEEEEEEE--

Radius of gyration: 30.55 Å; chains: 1; bounding box: 69×40×96 Å